Protein AF-A0A6G0U1B1-F1 (afdb_monomer_lite)

Organism: Aphis glycines (NCBI:txid307491)

pLDDT: mean 88.32, std 12.14, range [36.03, 98.62]

Radius of gyration: 31.0 Å; chains: 1; bounding box: 70×47×90 Å

Sequence (321 aa):
MIMILLHRCCIKVYEKGLKTLFDKEKKRNLIEKFTEYLIKQWLTNSIKDYKIRYVVQEAMERAFQMGHFELGGLHKPEYYVYWAEHTQARRLNILRLAIEHNKSNVDPWTIVLEHQITLNEPNYRFIKKIFEDGVQALKNDSLLLWDVMDSYLQNNNLKLLEEFYEAGANSPYENINIVYRVEYLQWYILYNDMASTRELFSYLTSIQPDCKKLYMIMIDYEKLETPVNVVIIKDLYNIVCSRFGQQENDISVFTDFIQFEFTYCNGLDAENVYNNVLQFVNPSLRRALKDVYNSIKQDYIIRCGLIWNNRGIQSFSEGEE

InterPro domains:
  IPR011990 Tetratricopeptide-like helical domain superfamily [G3DSA:1.25.40.10] (72-300)
  IPR011990 Tetratricopeptide-like helical domain superfamily [SSF48452] (50-280)
  IPR056907 U3 small nucleolar RNA-associated protein 6 homolog, C-terminal [PF24892] (8-264)

Structure (mmCIF, N/CA/C/O backbone):
data_AF-A0A6G0U1B1-F1
#
_entry.id   AF-A0A6G0U1B1-F1
#
loop_
_atom_site.group_PDB
_atom_site.id
_atom_site.type_symbol
_atom_site.label_atom_id
_atom_site.label_alt_id
_atom_site.label_comp_id
_atom_site.label_asym_id
_atom_site.label_entity_id
_atom_site.label_seq_id
_atom_site.pdbx_PDB_ins_code
_atom_site.Cartn_x
_atom_site.Cartn_y
_atom_site.Cartn_z
_atom_site.occupancy
_atom_site.B_iso_or_equiv
_atom_site.auth_seq_id
_atom_site.auth_comp_id
_atom_site.auth_asym_id
_atom_site.auth_atom_id
_atom_site.pdbx_PDB_model_num
ATOM 1 N N . MET A 1 1 ? 27.174 -22.634 -36.844 1.00 59.94 1 MET A N 1
ATOM 2 C CA . MET A 1 1 ? 27.462 -21.752 -38.005 1.00 59.94 1 MET A CA 1
ATOM 3 C C . MET A 1 1 ? 26.190 -21.266 -38.707 1.00 59.94 1 MET A C 1
ATOM 5 O O . MET A 1 1 ? 26.026 -20.062 -38.831 1.00 59.94 1 MET A O 1
ATOM 9 N N . ILE A 1 2 ? 25.265 -22.157 -39.092 1.00 67.25 2 ILE A N 1
ATOM 10 C CA . ILE A 1 2 ? 23.998 -21.803 -39.777 1.00 67.25 2 ILE A CA 1
ATOM 11 C C . ILE A 1 2 ? 23.120 -20.843 -38.949 1.00 67.25 2 ILE A C 1
ATOM 13 O O . ILE A 1 2 ? 22.636 -19.844 -39.469 1.00 67.25 2 ILE A O 1
ATOM 17 N N . MET A 1 3 ? 22.988 -21.082 -37.642 1.00 68.38 3 MET A N 1
ATOM 18 C CA . MET A 1 3 ? 22.161 -20.257 -36.746 1.00 68.38 3 MET A CA 1
ATOM 19 C C . MET A 1 3 ? 22.666 -18.805 -36.614 1.00 68.38 3 MET A C 1
ATOM 21 O O . MET A 1 3 ? 21.885 -17.863 -36.687 1.00 68.38 3 MET A O 1
ATOM 25 N N . ILE A 1 4 ? 23.989 -18.604 -36.525 1.00 72.06 4 ILE A N 1
ATOM 26 C CA . ILE A 1 4 ? 24.613 -17.265 -36.508 1.00 72.06 4 ILE A CA 1
ATOM 27 C C . ILE A 1 4 ? 24.328 -16.512 -37.816 1.00 72.06 4 ILE A C 1
ATOM 29 O O . ILE A 1 4 ? 24.042 -15.314 -37.796 1.00 72.06 4 ILE A O 1
ATOM 33 N N . LEU A 1 5 ? 24.408 -17.205 -38.956 1.00 73.62 5 LEU A N 1
ATOM 34 C CA . LEU A 1 5 ? 24.116 -16.615 -40.264 1.00 73.62 5 LEU A CA 1
ATOM 35 C C . LEU A 1 5 ? 22.644 -16.209 -40.373 1.00 73.62 5 LEU A C 1
ATOM 37 O O . LEU A 1 5 ? 22.364 -15.112 -40.849 1.00 73.62 5 LEU A O 1
ATOM 41 N N . LEU A 1 6 ? 21.726 -17.034 -39.860 1.00 76.88 6 LEU A N 1
ATOM 42 C CA . LEU A 1 6 ? 20.298 -16.723 -39.826 1.00 76.88 6 LEU A CA 1
ATOM 43 C C . LEU A 1 6 ? 20.020 -15.438 -39.027 1.00 76.88 6 LEU A C 1
ATOM 45 O O . LEU A 1 6 ? 19.376 -14.531 -39.550 1.00 76.88 6 LEU A O 1
ATOM 49 N N . HIS A 1 7 ? 20.579 -15.300 -37.817 1.00 79.44 7 HIS A N 1
ATOM 50 C CA . HIS A 1 7 ? 20.423 -14.080 -37.011 1.00 79.44 7 HIS A CA 1
ATOM 51 C C . HIS A 1 7 ? 20.987 -12.842 -37.706 1.00 79.44 7 HIS A C 1
ATOM 53 O O . HIS A 1 7 ? 20.326 -11.805 -37.756 1.00 79.44 7 HIS A O 1
ATOM 59 N N . ARG A 1 8 ? 22.183 -12.950 -38.296 1.00 82.12 8 ARG A N 1
ATOM 60 C CA . ARG A 1 8 ? 22.793 -11.846 -39.051 1.00 82.12 8 ARG A CA 1
ATOM 61 C C . ARG A 1 8 ? 21.943 -11.430 -40.250 1.00 82.12 8 ARG A C 1
ATOM 63 O O . ARG A 1 8 ? 21.840 -10.238 -40.523 1.00 82.12 8 ARG A O 1
ATOM 70 N N . CYS A 1 9 ? 21.338 -12.381 -40.958 1.00 85.19 9 CYS A N 1
ATOM 71 C CA . CYS A 1 9 ? 20.432 -12.086 -42.065 1.00 85.19 9 CYS A CA 1
ATOM 72 C C . CYS A 1 9 ? 19.164 -11.375 -41.578 1.00 85.19 9 CYS A C 1
ATOM 74 O O . CYS A 1 9 ? 18.824 -10.329 -42.125 1.00 85.19 9 CYS A O 1
ATOM 76 N N . CYS A 1 10 ? 18.510 -11.879 -40.526 1.00 85.69 10 CYS A N 1
ATOM 77 C CA . CYS A 1 10 ? 17.319 -11.245 -39.953 1.00 85.69 10 CYS A CA 1
ATOM 78 C C . CYS A 1 10 ? 17.603 -9.806 -39.496 1.00 85.69 10 CYS A C 1
ATOM 80 O O . CYS A 1 10 ? 16.892 -8.890 -39.902 1.00 85.69 10 CYS A O 1
ATOM 82 N N . ILE A 1 11 ? 18.679 -9.588 -38.731 1.00 88.88 11 ILE A N 1
ATOM 83 C CA . ILE A 1 11 ? 19.097 -8.255 -38.263 1.00 88.88 11 ILE A CA 1
ATOM 84 C C . ILE A 1 11 ? 19.308 -7.303 -39.446 1.00 88.88 11 ILE A C 1
ATOM 86 O O . ILE A 1 11 ? 18.764 -6.202 -39.452 1.00 88.88 11 ILE A O 1
ATOM 90 N N . LYS A 1 12 ? 20.015 -7.743 -40.495 1.00 90.50 12 LYS A N 1
ATOM 91 C CA . LYS A 1 12 ? 20.245 -6.924 -41.696 1.00 90.50 12 LYS A CA 1
ATOM 92 C C . LYS A 1 12 ? 18.954 -6.533 -42.415 1.00 90.50 12 LYS A C 1
ATOM 94 O O . LYS A 1 12 ? 18.894 -5.441 -42.977 1.00 90.50 12 LYS A O 1
ATOM 99 N N . VAL A 1 13 ? 17.938 -7.399 -42.430 1.00 91.62 13 VAL A N 1
ATOM 100 C CA . VAL A 1 13 ? 16.636 -7.087 -43.044 1.00 91.62 13 VAL A CA 1
ATOM 101 C C . VAL A 1 13 ? 15.936 -5.968 -42.273 1.00 91.62 13 VAL A C 1
ATOM 103 O O . VAL A 1 13 ? 15.500 -4.998 -42.895 1.00 91.62 13 VAL A O 1
ATOM 106 N N . TYR A 1 14 ? 15.897 -6.052 -40.940 1.00 91.56 14 TYR A N 1
ATOM 107 C CA . TYR A 1 14 ? 15.346 -4.987 -40.095 1.00 91.56 14 TYR A CA 1
ATOM 108 C C . TYR A 1 14 ? 16.121 -3.674 -40.257 1.00 91.56 14 TYR A C 1
ATOM 110 O O . TYR A 1 14 ? 15.517 -2.638 -40.527 1.00 91.56 14 TYR A O 1
ATOM 118 N N . GLU A 1 15 ? 17.455 -3.713 -40.187 1.00 89.50 15 GLU A N 1
ATOM 119 C CA . GLU A 1 15 ? 18.305 -2.526 -40.351 1.00 89.50 15 GLU A CA 1
ATOM 120 C C . GLU A 1 15 ? 18.140 -1.875 -41.730 1.00 89.50 15 GLU A C 1
ATOM 122 O O . GLU A 1 15 ? 18.118 -0.648 -41.840 1.00 89.50 15 GLU A O 1
ATOM 127 N N . LYS A 1 16 ? 17.999 -2.676 -42.794 1.00 92.00 16 LYS A N 1
ATOM 128 C CA . LYS A 1 16 ? 17.718 -2.156 -44.136 1.00 92.00 16 LYS A CA 1
ATOM 129 C C . LYS A 1 16 ? 16.352 -1.475 -44.177 1.00 92.00 16 LYS A C 1
ATOM 131 O O . LYS A 1 16 ? 16.271 -0.353 -44.668 1.00 92.00 16 LYS A O 1
ATOM 136 N N . GLY A 1 17 ? 15.316 -2.110 -43.627 1.00 89.94 17 GLY A N 1
ATOM 137 C CA . GLY A 1 17 ? 13.977 -1.526 -43.538 1.00 89.94 17 GLY A CA 1
ATOM 138 C C . GLY A 1 17 ? 13.980 -0.179 -42.811 1.00 89.94 17 GLY A C 1
ATOM 139 O O . GLY A 1 17 ? 13.477 0.807 -43.347 1.00 89.94 17 GLY A O 1
ATOM 140 N N . LEU A 1 18 ? 14.641 -0.108 -41.652 1.00 89.88 18 LEU A N 1
ATOM 141 C CA . LEU A 1 18 ? 14.758 1.103 -40.830 1.00 89.88 18 LEU A CA 1
ATOM 142 C C . LEU A 1 18 ? 15.484 2.257 -41.536 1.00 89.88 18 LEU A C 1
ATOM 144 O O . LEU A 1 18 ? 15.169 3.416 -41.276 1.00 89.88 18 LEU A O 1
ATOM 148 N N . LYS A 1 19 ? 16.430 1.956 -42.436 1.00 88.94 19 LYS A N 1
ATOM 149 C CA . LYS A 1 19 ? 17.121 2.961 -43.263 1.00 88.94 19 LYS A CA 1
ATOM 150 C C . LYS A 1 19 ? 16.278 3.455 -44.436 1.00 88.94 19 LYS A C 1
ATOM 152 O O . LYS A 1 19 ? 16.441 4.592 -44.858 1.00 88.94 19 LYS A O 1
ATOM 157 N N . THR A 1 20 ? 15.421 2.599 -44.989 1.00 90.38 20 THR A N 1
ATOM 158 C CA . THR A 1 20 ? 14.613 2.923 -46.178 1.00 90.38 20 THR A CA 1
ATOM 159 C C . THR A 1 20 ? 13.270 3.574 -45.858 1.00 90.38 20 THR A C 1
ATOM 161 O O . THR A 1 20 ? 12.679 4.209 -46.728 1.00 90.38 20 THR A O 1
ATOM 164 N N . LEU A 1 21 ? 12.758 3.402 -44.637 1.00 88.88 21 LEU A N 1
ATOM 165 C CA . LEU A 1 21 ? 11.484 3.979 -44.217 1.00 88.88 21 LEU A CA 1
ATOM 166 C C . LEU A 1 21 ? 11.666 5.433 -43.769 1.00 88.88 21 LEU A C 1
ATOM 168 O O . LEU A 1 21 ? 12.311 5.705 -42.758 1.00 88.88 21 LEU A O 1
ATOM 172 N N . PHE A 1 22 ? 11.044 6.353 -44.507 1.00 82.75 22 PHE A N 1
ATOM 173 C CA . PHE A 1 22 ? 10.990 7.780 -44.161 1.00 82.75 22 PHE A CA 1
ATOM 174 C C . PHE A 1 22 ? 9.809 8.130 -43.249 1.00 82.75 22 PHE A C 1
ATOM 176 O O . PHE A 1 22 ? 9.868 9.099 -42.499 1.00 82.75 22 PHE A O 1
ATOM 183 N N . ASP A 1 23 ? 8.742 7.333 -43.303 1.00 92.25 23 ASP A N 1
ATOM 184 C CA . ASP A 1 23 ? 7.559 7.529 -42.475 1.00 92.25 23 ASP A CA 1
ATOM 185 C C . ASP A 1 23 ? 7.838 7.146 -41.014 1.00 92.25 23 ASP A C 1
ATOM 187 O O . ASP A 1 23 ? 8.237 6.014 -40.719 1.00 92.25 23 ASP A O 1
ATOM 191 N N . LYS A 1 24 ? 7.638 8.101 -40.100 1.00 88.56 24 LYS A N 1
ATOM 192 C CA . LYS A 1 24 ? 8.014 7.960 -38.686 1.00 88.56 24 LYS A CA 1
ATOM 193 C C . LYS A 1 24 ? 7.201 6.879 -37.973 1.00 88.56 24 LYS A C 1
ATOM 195 O O . LYS A 1 24 ? 7.757 6.156 -37.149 1.00 88.56 24 LYS A O 1
ATOM 200 N N . GLU A 1 25 ? 5.922 6.739 -38.309 1.00 89.88 25 GLU A N 1
ATOM 201 C CA . GLU A 1 25 ? 5.029 5.747 -37.705 1.00 89.88 25 GLU A CA 1
ATOM 202 C C . GLU A 1 25 ? 5.392 4.326 -38.151 1.00 89.88 25 GLU A C 1
ATOM 204 O O . GLU A 1 25 ? 5.581 3.434 -37.326 1.00 89.88 25 GLU A O 1
ATOM 209 N N . LYS A 1 26 ? 5.629 4.111 -39.448 1.00 91.81 26 LYS A N 1
ATOM 210 C CA . LYS A 1 26 ? 6.129 2.828 -39.966 1.00 91.81 26 LYS A CA 1
ATOM 211 C C . LYS A 1 26 ? 7.509 2.484 -39.414 1.00 91.81 26 LYS A C 1
ATOM 213 O O . LYS A 1 26 ? 7.767 1.315 -39.128 1.00 91.81 26 LYS A O 1
ATOM 218 N N . LYS A 1 27 ? 8.393 3.477 -39.249 1.00 91.62 27 LYS A N 1
ATOM 219 C CA . LYS A 1 27 ? 9.714 3.294 -38.624 1.00 91.62 27 LYS A CA 1
ATOM 220 C C . LYS A 1 27 ? 9.568 2.859 -37.163 1.00 91.62 27 LYS A C 1
ATOM 222 O O . LYS A 1 27 ? 10.285 1.956 -36.740 1.00 91.62 27 LYS A O 1
ATOM 227 N N . ARG A 1 28 ? 8.600 3.430 -36.433 1.00 90.81 28 ARG A N 1
ATOM 228 C CA . ARG A 1 28 ? 8.237 3.011 -35.073 1.00 90.81 28 ARG A CA 1
ATOM 229 C C . ARG A 1 28 ? 7.717 1.572 -35.049 1.00 90.81 28 ARG A C 1
ATOM 231 O O . ARG A 1 28 ? 8.339 0.721 -34.433 1.00 90.81 28 ARG A O 1
ATOM 238 N N . ASN A 1 29 ? 6.701 1.238 -35.833 1.00 91.69 29 ASN A N 1
ATOM 239 C CA . ASN A 1 29 ? 6.174 -0.133 -35.880 1.00 91.69 29 ASN A CA 1
ATOM 240 C C . ASN A 1 29 ? 7.254 -1.174 -36.245 1.00 91.69 29 ASN A C 1
ATOM 242 O O . ASN A 1 29 ? 7.230 -2.312 -35.771 1.00 91.69 29 ASN A O 1
ATOM 246 N N . LEU A 1 30 ? 8.220 -0.802 -37.095 1.00 93.44 30 LEU A N 1
ATOM 247 C CA . LEU A 1 30 ? 9.347 -1.670 -37.424 1.00 93.44 30 LEU A CA 1
ATOM 248 C C . LEU A 1 30 ? 10.348 -1.801 -36.268 1.00 93.44 30 LEU A C 1
ATOM 250 O O . LEU A 1 30 ? 10.822 -2.915 -36.037 1.00 93.44 30 LEU A O 1
ATOM 254 N N . ILE A 1 31 ? 10.672 -0.712 -35.553 1.00 93.56 31 ILE A N 1
ATOM 255 C CA . ILE A 1 31 ? 11.584 -0.777 -34.401 1.00 93.56 31 ILE A CA 1
ATOM 256 C C . ILE A 1 31 ? 10.992 -1.634 -33.288 1.00 93.56 31 ILE A C 1
ATOM 258 O O . ILE A 1 31 ? 11.718 -2.428 -32.704 1.00 93.56 31 ILE A O 1
ATOM 262 N N . GLU A 1 32 ? 9.683 -1.538 -33.056 1.00 92.00 32 GLU A N 1
ATOM 263 C CA . GLU A 1 32 ? 8.977 -2.303 -32.025 1.00 92.00 32 GLU A CA 1
ATOM 264 C C . GLU A 1 32 ? 9.067 -3.807 -32.289 1.00 92.00 32 GLU A C 1
ATOM 266 O O . GLU A 1 32 ? 9.517 -4.579 -31.443 1.00 92.00 32 GLU A O 1
ATOM 271 N N . LYS A 1 33 ? 8.749 -4.228 -33.519 1.00 93.00 33 LYS A N 1
ATOM 272 C CA . LYS A 1 33 ? 8.899 -5.631 -33.935 1.00 93.00 33 LYS A CA 1
ATOM 273 C C . LYS A 1 33 ? 10.351 -6.096 -33.882 1.00 93.00 33 LYS A C 1
ATOM 275 O O . LYS A 1 33 ? 10.615 -7.277 -33.651 1.00 93.00 33 LYS A O 1
ATOM 280 N N . PHE A 1 34 ? 11.296 -5.196 -34.155 1.00 93.88 34 PHE A N 1
ATOM 281 C CA . PHE A 1 34 ? 12.712 -5.533 -34.135 1.00 93.88 34 PHE A CA 1
ATOM 282 C C . PHE A 1 34 ? 13.224 -5.740 -32.708 1.00 93.88 34 PHE A C 1
ATOM 284 O O . PHE A 1 34 ? 13.886 -6.742 -32.444 1.00 93.88 34 PHE A O 1
ATOM 291 N N . THR A 1 35 ? 12.894 -4.845 -31.777 1.00 92.38 35 THR A N 1
ATOM 292 C CA . THR A 1 35 ? 13.282 -4.969 -30.366 1.00 92.38 35 THR A CA 1
ATOM 293 C C . THR A 1 35 ? 12.628 -6.186 -29.717 1.00 92.38 35 THR A C 1
ATOM 295 O O . THR A 1 35 ? 13.321 -6.938 -29.035 1.00 92.38 35 THR A O 1
ATOM 298 N N . GLU A 1 36 ? 11.360 -6.477 -30.022 1.00 91.94 36 GLU A N 1
ATOM 299 C CA . GLU A 1 36 ? 10.686 -7.717 -29.607 1.00 91.94 36 GLU A CA 1
ATOM 300 C C . GLU A 1 36 ? 11.415 -8.972 -30.097 1.00 91.94 36 GLU A C 1
ATOM 302 O O . GLU A 1 36 ? 11.666 -9.904 -29.327 1.00 91.94 36 GLU A O 1
ATOM 307 N N . TYR A 1 37 ? 11.802 -8.995 -31.377 1.00 91.38 37 TYR A N 1
ATOM 308 C CA . TYR A 1 37 ? 12.594 -10.088 -31.932 1.00 91.38 37 TYR A CA 1
ATOM 309 C C . TYR A 1 37 ? 13.921 -10.249 -31.184 1.00 91.38 37 TYR A C 1
ATOM 311 O O . TYR A 1 37 ? 14.271 -11.367 -30.803 1.00 91.38 37 TYR A O 1
ATOM 319 N N . LEU A 1 38 ? 14.653 -9.154 -30.965 1.00 90.19 38 LEU A N 1
ATOM 320 C CA . LEU A 1 38 ? 15.963 -9.179 -30.320 1.00 90.19 38 LEU A CA 1
ATOM 321 C C . LEU A 1 38 ? 15.884 -9.655 -28.864 1.00 90.19 38 LEU A C 1
ATOM 323 O O . LEU A 1 38 ? 16.661 -10.528 -28.479 1.00 90.19 38 LEU A O 1
ATOM 327 N N . ILE A 1 39 ? 14.912 -9.162 -28.091 1.00 88.75 39 ILE A N 1
ATOM 328 C CA . ILE A 1 39 ? 14.662 -9.607 -26.712 1.00 88.75 39 ILE A CA 1
ATOM 329 C C . ILE A 1 39 ? 14.299 -11.092 -26.694 1.00 88.75 39 ILE A C 1
ATOM 331 O O . ILE A 1 39 ? 14.854 -11.853 -25.903 1.00 88.75 39 ILE A O 1
ATOM 335 N N . LYS A 1 40 ? 13.438 -11.550 -27.611 1.00 89.00 40 LYS A N 1
ATOM 336 C CA . LYS A 1 40 ? 13.116 -12.977 -27.722 1.00 89.00 40 LYS A CA 1
ATOM 337 C C . LYS A 1 40 ? 14.370 -13.811 -27.980 1.00 89.00 40 LYS A C 1
ATOM 339 O O . LYS A 1 40 ? 14.578 -14.800 -27.288 1.00 89.00 40 LYS A O 1
ATOM 344 N N . GLN A 1 41 ? 15.222 -13.410 -28.931 1.00 84.44 41 GLN A N 1
ATOM 345 C CA . GLN A 1 41 ? 16.474 -14.128 -29.204 1.00 84.44 41 GLN A CA 1
ATOM 346 C C . GLN A 1 41 ? 17.424 -14.128 -28.012 1.00 84.44 41 GLN A C 1
ATOM 348 O O . GLN A 1 41 ? 18.114 -15.122 -27.778 1.00 84.44 41 GLN A O 1
ATOM 353 N N . TRP A 1 42 ? 17.460 -13.029 -27.263 1.00 80.88 42 TRP A N 1
ATOM 354 C CA . TRP A 1 42 ? 18.223 -12.946 -26.032 1.00 80.88 42 TRP A CA 1
ATOM 355 C C . TRP A 1 42 ? 17.747 -13.997 -25.024 1.00 80.88 42 TRP A C 1
ATOM 357 O O . TRP A 1 42 ? 18.517 -14.870 -24.631 1.00 80.88 42 TRP A O 1
ATOM 367 N N . LEU A 1 43 ? 16.459 -13.988 -24.691 1.00 82.81 43 LEU A N 1
ATOM 368 C CA . LEU A 1 43 ? 15.889 -14.900 -23.701 1.00 82.81 43 LEU A CA 1
ATOM 369 C C . LEU A 1 43 ? 16.002 -16.378 -24.116 1.00 82.81 43 LEU A C 1
ATOM 371 O O . LEU A 1 43 ? 16.252 -17.232 -23.270 1.00 82.81 43 LEU A O 1
ATOM 375 N N . THR A 1 44 ? 15.849 -16.700 -25.407 1.00 79.38 44 THR A N 1
ATOM 376 C CA . THR A 1 44 ? 15.811 -18.100 -25.866 1.00 79.38 44 THR A CA 1
ATOM 377 C C . THR A 1 44 ? 17.173 -18.681 -26.242 1.00 79.38 44 THR A C 1
ATOM 379 O O . THR A 1 44 ? 17.395 -19.874 -26.049 1.00 79.38 44 THR A O 1
ATOM 382 N N . ASN A 1 45 ? 18.078 -17.881 -26.817 1.00 64.50 45 ASN A N 1
ATOM 383 C CA . ASN A 1 45 ? 19.244 -18.404 -27.544 1.00 64.50 45 ASN A CA 1
ATOM 384 C C . ASN A 1 45 ? 20.595 -17.863 -27.053 1.00 64.50 45 ASN A C 1
ATOM 386 O O . ASN A 1 45 ? 21.614 -18.541 -27.210 1.00 64.50 45 ASN A O 1
ATOM 390 N N . SER A 1 46 ? 20.650 -16.672 -26.447 1.00 55.19 46 SER A N 1
ATOM 391 C CA . SER A 1 46 ? 21.932 -16.008 -26.153 1.00 55.19 46 SER A CA 1
ATOM 392 C C . SER A 1 46 ? 22.671 -16.582 -24.938 1.00 55.19 46 SER A C 1
ATOM 394 O O . SER A 1 46 ? 23.869 -16.332 -24.767 1.00 55.19 46 SER A O 1
ATOM 396 N N . ILE A 1 47 ? 22.010 -17.409 -24.123 1.00 57.44 47 ILE A N 1
ATOM 397 C CA . ILE A 1 47 ? 22.627 -18.015 -22.937 1.00 57.44 47 ILE A CA 1
ATOM 398 C C . ILE A 1 47 ? 23.721 -19.031 -23.328 1.00 57.44 47 ILE A C 1
ATOM 400 O O . ILE A 1 47 ? 24.690 -19.169 -22.588 1.00 57.44 47 ILE A O 1
ATOM 404 N N . LYS A 1 48 ? 23.655 -19.664 -24.513 1.00 65.44 48 LYS A N 1
ATOM 405 C CA . LYS A 1 48 ? 24.530 -20.806 -24.863 1.00 65.44 48 LYS A CA 1
ATOM 406 C C . LYS A 1 48 ? 25.656 -20.521 -25.876 1.00 65.44 48 LYS A C 1
ATOM 408 O O . LYS A 1 48 ? 26.648 -21.241 -25.856 1.00 65.44 48 LYS A O 1
ATOM 413 N N . ASP A 1 49 ? 25.552 -19.495 -26.732 1.00 78.62 49 ASP A N 1
ATOM 414 C CA . ASP A 1 49 ? 26.574 -19.171 -27.756 1.00 78.62 49 ASP A CA 1
ATOM 415 C C . ASP A 1 49 ? 27.021 -17.698 -27.677 1.00 78.62 49 ASP A C 1
ATOM 417 O O . ASP A 1 49 ? 26.258 -16.772 -27.967 1.00 78.62 49 ASP A O 1
ATOM 421 N N . TYR A 1 50 ? 28.295 -17.484 -27.327 1.00 80.44 50 TYR A N 1
ATOM 422 C CA . TYR A 1 50 ? 28.917 -16.160 -27.198 1.00 80.44 50 TYR A CA 1
ATOM 423 C C . TYR A 1 50 ? 28.868 -15.325 -28.491 1.00 80.44 50 TYR A C 1
ATOM 425 O O . TYR A 1 50 ? 28.675 -14.111 -28.438 1.00 80.44 50 TYR A O 1
ATOM 433 N N . LYS A 1 51 ? 29.005 -15.946 -29.670 1.00 81.44 51 LYS A N 1
ATOM 434 C CA . LYS A 1 51 ? 29.008 -15.221 -30.952 1.00 81.44 51 LYS A CA 1
ATOM 435 C C . LYS A 1 51 ? 27.611 -14.735 -31.320 1.00 81.44 51 LYS A C 1
ATOM 437 O O . LYS A 1 51 ? 27.475 -13.638 -31.858 1.00 81.44 51 LYS A O 1
ATOM 442 N N . ILE A 1 52 ? 26.580 -15.535 -31.034 1.00 77.00 52 ILE A N 1
ATOM 443 C CA . ILE A 1 52 ? 25.180 -15.109 -31.193 1.00 77.00 52 ILE A CA 1
ATOM 444 C C . ILE A 1 52 ? 24.880 -13.981 -30.208 1.00 77.00 52 ILE A C 1
ATOM 446 O O . ILE A 1 52 ? 24.331 -12.957 -30.609 1.00 77.00 52 ILE A O 1
ATOM 450 N N . ARG A 1 53 ? 25.315 -14.134 -28.951 1.00 79.69 53 ARG A N 1
ATOM 451 C CA . ARG A 1 53 ? 25.147 -13.126 -27.900 1.00 79.69 53 ARG A CA 1
ATOM 452 C C . ARG A 1 53 ? 25.701 -11.765 -28.311 1.00 79.69 53 ARG A C 1
ATOM 454 O O . ARG A 1 53 ? 24.968 -10.787 -28.251 1.00 79.69 53 ARG A O 1
ATOM 461 N N . TYR A 1 54 ? 26.947 -11.718 -28.779 1.00 84.00 54 TYR A N 1
ATOM 462 C CA . TYR A 1 54 ? 27.594 -10.473 -29.197 1.00 84.00 54 TYR A CA 1
ATOM 463 C C . TYR A 1 54 ? 26.831 -9.772 -30.332 1.00 84.00 54 TYR A C 1
ATOM 465 O O . TYR A 1 54 ? 26.541 -8.582 -30.252 1.00 84.00 54 TYR A O 1
ATOM 473 N N . VAL A 1 55 ? 26.431 -10.523 -31.365 1.00 84.56 55 VAL A N 1
ATOM 474 C CA . VAL A 1 55 ? 25.700 -9.968 -32.518 1.00 84.56 55 VAL A CA 1
ATOM 475 C C . VAL A 1 55 ? 24.324 -9.427 -32.115 1.00 84.56 55 VAL A C 1
ATOM 477 O O . VAL A 1 55 ? 23.919 -8.369 -32.595 1.00 84.56 55 VAL A O 1
ATOM 480 N N . VAL A 1 56 ? 23.600 -10.144 -31.251 1.00 85.25 56 VAL A N 1
ATOM 481 C CA . VAL A 1 56 ? 22.295 -9.698 -30.740 1.00 85.25 56 VAL A CA 1
ATOM 482 C C . VAL A 1 56 ? 22.465 -8.460 -29.859 1.00 85.25 56 VAL A C 1
ATOM 484 O O . VAL A 1 56 ? 21.726 -7.500 -30.039 1.00 85.25 56 VAL A O 1
ATOM 487 N N . GLN A 1 57 ? 23.471 -8.438 -28.982 1.00 84.75 57 GLN A N 1
ATOM 488 C CA . GLN A 1 57 ? 23.757 -7.313 -28.089 1.00 84.75 57 GLN A CA 1
ATOM 489 C C . GLN A 1 57 ? 24.061 -6.021 -28.856 1.00 84.75 57 GLN A C 1
ATOM 491 O O . GLN A 1 57 ? 23.480 -4.979 -28.562 1.00 84.75 57 GLN A O 1
ATOM 496 N N . GLU A 1 58 ? 24.916 -6.079 -29.879 1.00 87.31 58 GLU A N 1
ATOM 497 C CA . GLU A 1 58 ? 25.200 -4.909 -30.716 1.00 87.31 58 GLU A CA 1
ATOM 498 C C . GLU A 1 58 ? 23.948 -4.389 -31.441 1.00 87.31 58 GLU A C 1
ATOM 500 O O . GLU A 1 58 ? 23.759 -3.179 -31.578 1.00 87.31 58 GLU A O 1
ATOM 505 N N . ALA A 1 59 ? 23.091 -5.295 -31.921 1.00 89.69 59 ALA A N 1
ATOM 506 C CA . ALA A 1 59 ? 21.839 -4.925 -32.571 1.00 89.69 59 ALA A CA 1
ATOM 507 C C . ALA A 1 59 ? 20.828 -4.323 -31.581 1.00 89.69 59 ALA A C 1
ATOM 509 O O . ALA A 1 59 ? 20.149 -3.359 -31.932 1.00 89.69 59 ALA A O 1
ATOM 510 N N . MET A 1 60 ? 20.761 -4.845 -30.351 1.00 89.88 60 MET A N 1
ATOM 511 C CA . MET A 1 60 ? 19.922 -4.313 -29.271 1.00 89.88 60 MET A CA 1
ATOM 512 C C . MET A 1 60 ? 20.325 -2.893 -28.900 1.00 89.88 60 MET A C 1
ATOM 514 O O . MET A 1 60 ? 19.463 -2.022 -28.885 1.00 89.88 60 MET A O 1
ATOM 518 N N . GLU A 1 61 ? 21.619 -2.628 -28.695 1.00 89.88 61 GLU A N 1
ATOM 519 C CA . GLU A 1 61 ? 22.105 -1.280 -28.371 1.00 89.88 61 GLU A CA 1
ATOM 520 C C . GLU A 1 61 ? 21.680 -0.266 -29.444 1.00 89.88 61 GLU A C 1
ATOM 522 O O . GLU A 1 61 ? 21.123 0.781 -29.122 1.00 89.88 61 GLU A O 1
ATOM 527 N N . ARG A 1 62 ? 21.868 -0.593 -30.732 1.00 91.06 62 ARG A N 1
ATOM 528 C CA . ARG A 1 62 ? 21.441 0.285 -31.834 1.00 91.06 62 ARG A CA 1
ATOM 529 C C . ARG A 1 62 ? 19.930 0.483 -31.858 1.00 91.06 62 ARG A C 1
ATOM 531 O O . ARG A 1 62 ? 19.467 1.610 -32.020 1.00 91.06 62 ARG A O 1
ATOM 538 N N . ALA A 1 63 ? 19.166 -0.598 -31.714 1.00 92.50 63 ALA A N 1
ATOM 539 C CA . ALA A 1 63 ? 17.712 -0.542 -31.771 1.00 92.50 63 ALA A CA 1
ATOM 540 C C . ALA A 1 63 ? 17.128 0.278 -30.610 1.00 92.50 63 ALA A C 1
ATOM 542 O O . ALA A 1 63 ? 16.225 1.086 -30.825 1.00 92.50 63 ALA A O 1
ATOM 543 N N . PHE A 1 64 ? 17.675 0.128 -29.402 1.00 93.56 64 PHE A N 1
ATOM 544 C CA . PHE A 1 64 ? 17.224 0.871 -28.232 1.00 93.56 64 PHE A CA 1
ATOM 545 C C . PHE A 1 64 ? 17.634 2.345 -28.269 1.00 93.56 64 PHE A C 1
ATOM 547 O O . PHE A 1 64 ? 16.797 3.208 -28.003 1.00 93.56 64 PHE A O 1
ATOM 554 N N . GLN A 1 65 ? 18.868 2.658 -28.684 1.00 92.31 65 GLN A N 1
ATOM 555 C CA . GLN A 1 65 ? 19.287 4.046 -28.907 1.00 92.31 65 GLN A CA 1
ATOM 556 C C . GLN A 1 65 ? 18.388 4.740 -29.933 1.00 92.31 65 GLN A C 1
ATOM 558 O O . GLN A 1 65 ? 17.922 5.850 -29.694 1.00 92.31 65 GLN A O 1
ATOM 563 N N . MET A 1 66 ? 18.099 4.072 -31.049 1.00 91.50 66 MET A N 1
ATOM 564 C CA . MET A 1 66 ? 17.213 4.594 -32.084 1.00 91.50 66 MET A CA 1
ATOM 565 C C . MET A 1 66 ? 15.784 4.799 -31.567 1.00 91.50 66 MET A C 1
ATOM 567 O O . MET A 1 66 ? 15.195 5.857 -31.786 1.00 91.50 66 MET A O 1
ATOM 571 N N . GLY A 1 67 ? 15.232 3.812 -30.854 1.00 91.69 67 GLY A N 1
ATOM 572 C CA . GLY A 1 67 ? 13.913 3.921 -30.233 1.00 91.69 67 GLY A CA 1
ATOM 573 C C . GLY A 1 67 ? 13.829 5.137 -29.309 1.00 91.69 67 GLY A C 1
ATOM 574 O O . GLY A 1 67 ? 12.984 6.011 -29.491 1.00 91.69 67 GLY A O 1
ATOM 575 N N . HIS A 1 68 ? 14.769 5.259 -28.373 1.00 92.12 68 HIS A N 1
ATOM 576 C CA . HIS A 1 68 ? 14.752 6.353 -27.412 1.00 92.12 68 HIS A CA 1
ATOM 577 C C . HIS A 1 68 ? 15.061 7.722 -28.043 1.00 92.12 68 HIS A C 1
ATOM 579 O O . HIS A 1 68 ? 14.238 8.631 -27.942 1.00 92.12 68 HIS A O 1
ATOM 585 N N . PHE A 1 69 ? 16.206 7.881 -28.715 1.00 91.81 69 PHE A N 1
ATOM 586 C CA . PHE A 1 69 ? 16.689 9.194 -29.159 1.00 91.81 69 PHE A CA 1
ATOM 587 C C . PHE A 1 69 ? 16.070 9.679 -30.478 1.00 91.81 69 PHE A C 1
ATOM 589 O O . PHE A 1 69 ? 15.899 10.883 -30.648 1.00 91.81 69 PHE A O 1
ATOM 596 N N . GLU A 1 70 ? 15.715 8.789 -31.413 1.00 89.75 70 GLU A N 1
ATOM 597 C CA . GLU A 1 70 ? 15.127 9.203 -32.702 1.00 89.75 70 GLU A CA 1
ATOM 598 C C . GLU A 1 70 ? 13.597 9.125 -32.711 1.00 89.75 70 GLU A C 1
ATOM 600 O O . GLU A 1 70 ? 12.920 9.941 -33.346 1.00 89.75 70 GLU A O 1
ATOM 605 N N . LEU A 1 71 ? 13.036 8.117 -32.041 1.00 88.69 71 LEU A N 1
ATOM 606 C CA . LEU A 1 71 ? 11.607 7.807 -32.113 1.00 88.69 71 LEU A CA 1
ATOM 607 C C . LEU A 1 71 ? 10.826 8.264 -30.882 1.00 88.69 71 LEU A C 1
ATOM 609 O O . LEU A 1 71 ? 9.594 8.184 -30.893 1.00 88.69 71 LEU A O 1
ATOM 613 N N . GLY A 1 72 ? 11.524 8.862 -29.914 1.00 85.75 72 GLY A N 1
ATOM 614 C CA . GLY A 1 72 ? 10.941 9.532 -28.763 1.00 85.75 72 GLY A CA 1
ATOM 615 C C . GLY A 1 72 ? 10.512 8.572 -27.666 1.00 85.75 72 GLY A C 1
ATOM 616 O O . GLY A 1 72 ? 9.470 8.822 -27.081 1.00 85.75 72 GLY A O 1
ATOM 617 N N . GLY A 1 73 ? 11.266 7.494 -27.435 1.00 88.38 73 GLY A N 1
ATOM 618 C CA . GLY A 1 73 ? 11.024 6.525 -26.362 1.00 88.38 73 GLY A CA 1
ATOM 619 C C . GLY A 1 73 ? 11.033 5.074 -26.839 1.00 88.38 73 GLY A C 1
ATOM 620 O O . GLY A 1 73 ? 10.735 4.783 -27.998 1.00 88.38 73 GLY A O 1
ATOM 621 N N . LEU A 1 74 ? 11.374 4.143 -25.943 1.00 89.56 74 LEU A N 1
ATOM 622 C CA . LEU A 1 74 ? 11.055 2.730 -26.167 1.00 89.56 74 LEU A CA 1
ATOM 623 C C . LEU A 1 74 ? 9.552 2.522 -25.980 1.00 89.56 74 LEU A C 1
ATOM 625 O O . LEU A 1 74 ? 8.940 3.164 -25.132 1.00 89.56 74 LEU A O 1
ATOM 629 N N . HIS A 1 75 ? 8.962 1.614 -26.755 1.00 87.19 75 HIS A N 1
ATOM 630 C CA . HIS A 1 75 ? 7.514 1.391 -26.727 1.00 87.19 75 HIS A CA 1
ATOM 631 C C . HIS A 1 75 ? 7.020 0.685 -25.465 1.00 87.19 75 HIS A C 1
ATOM 633 O O . HIS A 1 75 ? 5.837 0.763 -25.151 1.00 87.19 75 HIS A O 1
ATOM 639 N N . LYS A 1 76 ? 7.921 -0.003 -24.757 1.00 88.19 76 LYS A N 1
ATOM 640 C CA . LYS A 1 76 ? 7.653 -0.681 -23.491 1.00 88.19 76 LYS A CA 1
ATOM 641 C C . LYS A 1 76 ? 8.688 -0.274 -22.437 1.00 88.19 76 LYS A C 1
ATOM 643 O O . LYS A 1 76 ? 9.887 -0.384 -22.720 1.00 88.19 76 LYS A O 1
ATOM 648 N N . PRO A 1 77 ? 8.274 0.200 -21.248 1.00 84.69 77 PRO A N 1
ATOM 649 C CA . PRO A 1 77 ? 9.189 0.619 -20.186 1.00 84.69 77 PRO A CA 1
ATOM 650 C C . PRO A 1 77 ? 10.185 -0.463 -19.750 1.00 84.69 77 PRO A C 1
ATOM 652 O O . PRO A 1 77 ? 11.364 -0.171 -19.545 1.00 84.69 77 PRO A O 1
ATOM 655 N N . GLU A 1 78 ? 9.758 -1.725 -19.697 1.00 86.38 78 GLU A N 1
ATOM 656 C CA . GLU A 1 78 ? 10.605 -2.862 -19.329 1.00 86.38 78 GLU A CA 1
ATOM 657 C C . GLU A 1 78 ? 11.800 -3.056 -20.281 1.00 86.38 78 GLU A C 1
ATOM 659 O O . GLU A 1 78 ? 12.807 -3.669 -19.920 1.00 86.38 78 GLU A O 1
ATOM 664 N N . TYR A 1 79 ? 11.763 -2.472 -21.485 1.00 90.62 79 TYR A N 1
ATOM 665 C CA . TYR A 1 79 ? 12.861 -2.591 -22.449 1.00 90.62 79 TYR A CA 1
ATOM 666 C C . TYR A 1 79 ? 14.093 -1.793 -22.045 1.00 90.62 79 TYR A C 1
ATOM 668 O O . TYR A 1 79 ? 15.202 -2.141 -22.456 1.00 90.62 79 TYR A O 1
ATOM 676 N N . TYR A 1 80 ? 13.934 -0.794 -21.178 1.00 90.06 80 TYR A N 1
ATOM 677 C CA . TYR A 1 80 ? 15.072 -0.117 -20.575 1.00 90.06 80 TYR A CA 1
ATOM 678 C C . TYR A 1 80 ? 15.834 -1.011 -19.597 1.00 90.06 80 TYR A C 1
ATOM 680 O O . TYR A 1 80 ? 17.054 -0.888 -19.525 1.00 90.06 80 TYR A O 1
ATOM 688 N N . VAL A 1 81 ? 15.170 -1.931 -18.885 1.00 87.31 81 VAL A N 1
ATOM 689 C CA . VAL A 1 81 ? 15.872 -2.889 -18.014 1.00 87.31 81 VAL A CA 1
ATOM 690 C C . VAL A 1 81 ? 16.675 -3.868 -18.839 1.00 87.31 81 VAL A C 1
ATOM 692 O O . VAL A 1 81 ? 17.863 -4.027 -18.567 1.00 87.31 81 VAL A O 1
ATOM 695 N N . TYR A 1 82 ? 16.085 -4.422 -19.904 1.00 87.56 82 TYR A N 1
ATOM 696 C CA . TYR A 1 82 ? 16.843 -5.233 -20.853 1.00 87.56 82 TYR A CA 1
ATOM 697 C C . TYR A 1 82 ? 18.073 -4.456 -21.328 1.00 87.56 82 TYR A C 1
ATOM 699 O O . TYR A 1 82 ? 19.196 -4.888 -21.089 1.00 87.56 82 TYR A O 1
ATOM 707 N N . TRP A 1 83 ? 17.891 -3.248 -21.866 1.00 89.75 83 TRP A N 1
ATOM 708 C CA . TRP A 1 83 ? 19.005 -2.414 -22.313 1.00 89.75 83 TRP A CA 1
ATOM 709 C C . TRP A 1 83 ? 20.084 -2.195 -21.229 1.00 89.75 83 TRP A C 1
ATOM 711 O O . TRP A 1 83 ? 21.283 -2.326 -21.493 1.00 89.75 83 TRP A O 1
ATOM 721 N N . ALA A 1 84 ? 19.681 -1.912 -19.992 1.00 87.81 84 ALA A N 1
ATOM 722 C CA . ALA A 1 84 ? 20.587 -1.639 -18.882 1.00 87.81 84 ALA A CA 1
ATOM 723 C C . ALA A 1 84 ? 21.365 -2.885 -18.404 1.00 87.81 84 ALA A C 1
ATOM 725 O O . ALA A 1 84 ? 22.522 -2.773 -17.982 1.00 87.81 84 ALA A O 1
ATOM 726 N N . GLU A 1 85 ? 20.769 -4.076 -18.488 1.00 82.06 85 GLU A N 1
ATOM 727 C CA . GLU A 1 85 ? 21.443 -5.346 -18.203 1.00 82.06 85 GLU A CA 1
ATOM 728 C C . GLU A 1 85 ? 22.567 -5.630 -19.202 1.00 82.06 85 GLU A C 1
ATOM 730 O O . GLU A 1 85 ? 23.640 -6.103 -18.809 1.00 82.06 85 GLU A O 1
ATOM 735 N N . HIS A 1 86 ? 22.347 -5.300 -20.479 1.00 78.56 86 HIS A N 1
ATOM 736 C CA . HIS A 1 86 ? 23.313 -5.535 -21.558 1.00 78.56 86 HIS A CA 1
ATOM 737 C C . HIS A 1 86 ? 24.453 -4.524 -21.578 1.00 78.56 86 HIS A C 1
ATOM 739 O O . HIS A 1 86 ? 25.562 -4.860 -21.998 1.00 78.56 86 HIS A O 1
ATOM 745 N N . THR A 1 87 ? 24.213 -3.306 -21.101 1.00 79.25 87 THR A N 1
ATOM 746 C CA . THR A 1 87 ? 25.191 -2.216 -21.158 1.00 79.25 87 THR A CA 1
ATOM 747 C C . THR A 1 87 ? 25.599 -1.822 -19.741 1.00 79.25 87 THR A C 1
ATOM 749 O O . THR A 1 87 ? 25.365 -0.699 -19.304 1.00 79.25 87 THR A O 1
ATOM 752 N N . GLN A 1 88 ? 26.240 -2.754 -19.015 1.00 70.81 88 GLN A N 1
ATOM 753 C CA . GLN A 1 88 ? 26.602 -2.601 -17.592 1.00 70.81 88 GLN A CA 1
ATOM 754 C C . GLN A 1 88 ? 27.276 -1.256 -17.275 1.00 70.81 88 GLN A C 1
ATOM 756 O O . GLN A 1 88 ? 26.891 -0.585 -16.322 1.00 70.81 88 GLN A O 1
ATOM 761 N N . ALA A 1 89 ? 28.210 -0.809 -18.122 1.00 79.25 89 ALA A N 1
ATOM 762 C CA . ALA A 1 89 ? 28.913 0.466 -17.954 1.00 79.25 89 ALA A CA 1
ATOM 763 C C . ALA A 1 89 ? 27.993 1.706 -18.007 1.00 79.25 89 ALA A C 1
ATOM 765 O O . ALA A 1 89 ? 28.357 2.765 -17.506 1.00 79.25 89 ALA A O 1
ATOM 766 N N . ARG A 1 90 ? 26.809 1.594 -18.623 1.00 82.12 90 ARG A N 1
ATOM 767 C CA . ARG A 1 90 ? 25.802 2.663 -18.742 1.00 82.12 90 ARG A CA 1
ATOM 768 C C . ARG A 1 90 ? 24.481 2.314 -18.060 1.00 82.12 90 ARG A C 1
ATOM 770 O O . ARG A 1 90 ? 23.528 3.073 -18.217 1.00 82.12 90 ARG A O 1
ATOM 777 N N . ARG A 1 91 ? 24.417 1.218 -17.293 1.00 84.31 91 ARG A N 1
ATOM 778 C CA . ARG A 1 91 ? 23.189 0.700 -16.669 1.00 84.31 91 ARG A CA 1
ATOM 779 C C . ARG A 1 91 ? 22.407 1.803 -15.961 1.00 84.31 91 ARG A C 1
ATOM 781 O O . ARG A 1 91 ? 21.249 2.035 -16.279 1.00 84.31 91 ARG A O 1
ATOM 788 N N . LEU A 1 92 ? 23.069 2.537 -15.066 1.00 81.12 92 LEU A N 1
ATOM 789 C CA . LEU A 1 92 ? 22.441 3.617 -14.298 1.00 81.12 92 LEU A CA 1
ATOM 790 C C . LEU A 1 92 ? 21.895 4.735 -15.193 1.00 81.12 92 LEU A C 1
ATOM 792 O O . LEU A 1 92 ? 20.807 5.242 -14.943 1.00 81.12 92 LEU A O 1
ATOM 796 N N . ASN A 1 93 ? 22.620 5.099 -16.251 1.00 87.06 93 ASN A N 1
ATOM 797 C CA . ASN A 1 93 ? 22.165 6.126 -17.186 1.00 87.06 93 ASN A CA 1
ATOM 798 C C . ASN A 1 93 ? 20.929 5.650 -17.950 1.00 87.06 93 ASN A C 1
ATOM 800 O O . ASN A 1 93 ? 19.975 6.402 -18.072 1.00 87.06 93 ASN A O 1
ATOM 804 N N . ILE A 1 94 ? 20.911 4.397 -18.407 1.00 90.44 94 ILE A N 1
ATOM 805 C CA . ILE A 1 94 ? 19.785 3.827 -19.155 1.00 90.44 94 ILE A CA 1
ATOM 806 C C . ILE A 1 94 ? 18.524 3.740 -18.286 1.00 90.44 94 ILE A C 1
ATOM 808 O O . ILE A 1 94 ? 17.451 4.136 -18.732 1.00 90.44 94 ILE A O 1
ATOM 812 N N . LEU A 1 95 ? 18.644 3.283 -17.036 1.00 88.12 95 LEU A N 1
ATOM 813 C CA . LEU A 1 95 ? 17.503 3.234 -16.113 1.00 88.12 95 LEU A CA 1
ATOM 814 C C . LEU A 1 95 ? 16.982 4.642 -15.784 1.00 88.12 95 LEU A C 1
ATOM 816 O O . LEU A 1 95 ? 15.774 4.850 -15.700 1.00 88.12 95 LEU A O 1
ATOM 820 N N . ARG A 1 96 ? 17.873 5.640 -15.688 1.00 86.62 96 ARG A N 1
ATOM 821 C CA . ARG A 1 96 ? 17.463 7.048 -15.568 1.00 86.62 96 ARG A CA 1
ATOM 822 C C . ARG A 1 96 ? 16.713 7.542 -16.802 1.00 86.62 96 ARG A C 1
ATOM 824 O O . ARG A 1 96 ? 15.718 8.232 -16.631 1.00 86.62 96 ARG A O 1
ATOM 831 N N . LEU A 1 97 ? 17.119 7.156 -18.016 1.00 90.50 97 LEU A N 1
ATOM 832 C CA . LEU A 1 97 ? 16.367 7.489 -19.236 1.00 90.50 97 LEU A CA 1
ATOM 833 C C . LEU A 1 97 ? 14.951 6.893 -19.210 1.00 90.50 97 LEU A C 1
ATOM 835 O O . LEU A 1 97 ? 14.012 7.553 -19.655 1.00 90.50 97 LEU A O 1
ATOM 839 N N . ALA A 1 98 ? 14.788 5.682 -18.665 1.00 89.44 98 ALA A N 1
ATOM 840 C CA . ALA A 1 98 ? 13.481 5.043 -18.496 1.00 89.44 98 ALA A CA 1
ATOM 841 C C . ALA A 1 98 ? 12.548 5.904 -17.639 1.00 89.44 98 ALA A C 1
ATOM 843 O O . ALA A 1 98 ? 11.429 6.214 -18.047 1.00 89.44 98 ALA A O 1
ATOM 844 N N . ILE A 1 99 ? 13.052 6.330 -16.481 1.00 89.62 99 ILE A N 1
ATOM 845 C CA . ILE A 1 99 ? 12.350 7.181 -15.522 1.00 89.62 99 ILE A CA 1
ATOM 846 C C . ILE A 1 99 ? 12.066 8.562 -16.118 1.00 89.62 99 ILE A C 1
ATOM 848 O O . ILE A 1 99 ? 10.938 9.043 -16.074 1.00 89.62 99 ILE A O 1
ATOM 852 N N . GLU A 1 100 ? 13.073 9.209 -16.705 1.00 88.31 100 GLU A N 1
ATOM 853 C CA . GLU A 1 100 ? 12.953 10.568 -17.237 1.00 88.31 100 GLU A CA 1
ATOM 854 C C . GLU A 1 100 ? 11.931 10.663 -18.368 1.00 88.31 100 GLU A C 1
ATOM 856 O O . GLU A 1 100 ? 11.238 11.676 -18.478 1.00 88.31 100 GLU A O 1
ATOM 861 N N . HIS A 1 101 ? 11.817 9.608 -19.174 1.00 86.62 101 HIS A N 1
ATOM 862 C CA . HIS A 1 101 ? 10.848 9.533 -20.255 1.00 86.62 101 HIS A CA 1
ATOM 863 C C . HIS A 1 101 ? 9.423 9.230 -19.769 1.00 86.62 101 HIS A C 1
ATOM 865 O O . HIS A 1 101 ? 8.459 9.650 -20.402 1.00 86.62 101 HIS A O 1
ATOM 871 N N . ASN A 1 102 ? 9.283 8.544 -18.633 1.00 83.06 102 ASN A N 1
ATOM 87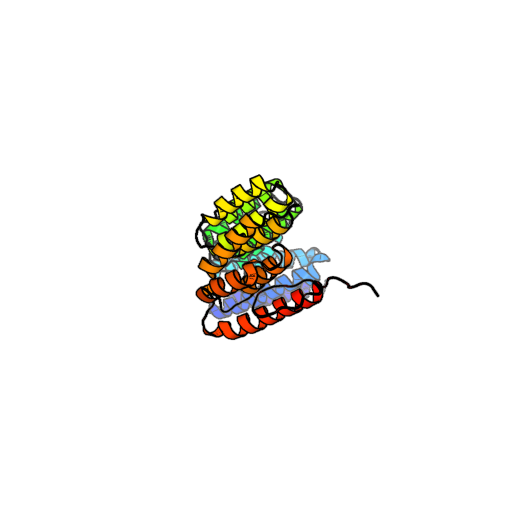2 C CA . ASN A 1 102 ? 8.011 8.004 -18.158 1.00 83.06 102 ASN A CA 1
ATOM 873 C C . ASN A 1 102 ? 7.673 8.463 -16.729 1.00 83.06 102 ASN A C 1
ATOM 875 O O . ASN A 1 102 ? 7.122 7.699 -15.944 1.00 83.06 102 ASN A O 1
ATOM 879 N N . LYS A 1 103 ? 8.004 9.710 -16.373 1.00 86.38 103 LYS A N 1
ATOM 880 C CA . LYS A 1 103 ? 7.946 10.199 -14.980 1.00 86.38 103 LYS A CA 1
ATOM 881 C C . LYS A 1 103 ? 6.592 10.013 -14.294 1.00 86.38 103 LYS A C 1
ATOM 883 O O . LYS A 1 103 ? 6.569 9.808 -13.087 1.00 86.38 103 LYS A O 1
ATOM 888 N N . SER A 1 104 ? 5.499 10.106 -15.048 1.00 88.25 104 SER A N 1
ATOM 889 C CA . SER A 1 104 ? 4.127 9.969 -14.549 1.00 88.25 104 SER A CA 1
ATOM 890 C C . SER A 1 104 ? 3.569 8.546 -14.641 1.00 88.25 104 SER A C 1
ATOM 892 O O . SER A 1 104 ? 2.404 8.345 -14.324 1.00 88.25 104 SER A O 1
ATOM 894 N N . ASN A 1 105 ? 4.343 7.575 -15.133 1.00 89.19 105 ASN A N 1
ATOM 895 C CA . ASN A 1 105 ? 3.929 6.179 -15.222 1.00 89.19 105 ASN A CA 1
ATOM 896 C C . ASN A 1 105 ? 4.653 5.372 -14.139 1.00 89.19 105 ASN A C 1
ATOM 898 O O . ASN A 1 105 ? 5.882 5.364 -14.096 1.00 89.19 105 ASN A O 1
ATOM 902 N N . VAL A 1 106 ? 3.891 4.685 -13.290 1.00 92.81 106 VAL A N 1
ATOM 903 C CA . VAL A 1 106 ? 4.404 3.870 -12.183 1.00 92.81 106 VAL A CA 1
ATOM 904 C C . VAL A 1 106 ? 5.229 2.665 -12.645 1.00 92.81 106 VAL A C 1
ATOM 906 O O . VAL A 1 106 ? 6.183 2.289 -11.961 1.00 92.81 106 VAL A O 1
ATOM 909 N N . ASP A 1 107 ? 4.940 2.101 -13.820 1.00 90.88 107 ASP A N 1
ATOM 910 C CA . ASP A 1 107 ? 5.568 0.865 -14.302 1.00 90.88 107 ASP A CA 1
ATOM 911 C C . ASP A 1 107 ? 7.103 0.984 -14.402 1.00 90.88 107 ASP A C 1
ATOM 913 O O . ASP A 1 107 ? 7.805 0.193 -13.769 1.00 90.88 107 ASP A O 1
ATOM 917 N N . PRO A 1 108 ? 7.683 1.972 -15.120 1.00 90.25 108 PRO A N 1
ATOM 918 C CA . PRO A 1 108 ? 9.135 2.125 -15.191 1.00 90.25 108 PRO A CA 1
ATOM 919 C C . PRO A 1 108 ? 9.795 2.353 -13.833 1.00 90.25 108 PRO A C 1
ATOM 921 O O . PRO A 1 108 ? 10.892 1.847 -13.619 1.00 90.25 108 PRO A O 1
ATOM 924 N N . TRP A 1 109 ? 9.164 3.095 -12.919 1.00 94.19 109 TRP A N 1
ATOM 925 C CA . TRP A 1 109 ? 9.709 3.275 -11.572 1.00 94.19 109 TRP A CA 1
ATOM 926 C C . TRP A 1 109 ? 9.770 1.949 -10.816 1.00 94.19 109 TRP A C 1
ATOM 928 O O . TRP A 1 109 ? 10.810 1.625 -10.246 1.00 94.19 109 TRP A O 1
ATOM 938 N N . THR A 1 110 ? 8.686 1.175 -10.876 1.00 93.81 110 THR A N 1
ATOM 939 C CA . THR A 1 110 ? 8.548 -0.129 -10.214 1.00 93.81 110 THR A CA 1
ATOM 940 C C . THR A 1 110 ? 9.588 -1.103 -10.747 1.00 93.81 110 THR A C 1
ATOM 942 O O . THR A 1 110 ? 10.409 -1.617 -9.994 1.00 93.81 110 THR A O 1
ATOM 945 N N . ILE A 1 111 ? 9.650 -1.245 -12.071 1.00 90.56 111 ILE A N 1
ATOM 946 C CA . ILE A 1 111 ? 10.598 -2.114 -12.766 1.00 90.56 111 ILE A CA 1
ATOM 947 C C . ILE A 1 111 ? 12.054 -1.738 -12.434 1.00 90.56 111 ILE A C 1
ATOM 949 O O . ILE A 1 111 ? 12.892 -2.610 -12.198 1.00 90.56 111 ILE A O 1
ATOM 953 N N . VAL A 1 112 ? 12.386 -0.440 -12.415 1.00 91.31 112 VAL A N 1
ATOM 954 C CA . VAL A 1 112 ? 13.740 0.021 -12.067 1.00 91.31 112 VAL A CA 1
ATOM 955 C C . VAL A 1 112 ? 14.058 -0.282 -10.601 1.00 91.31 112 VAL A C 1
ATOM 957 O O . VAL A 1 112 ? 15.170 -0.727 -10.313 1.00 91.31 112 VAL A O 1
ATOM 960 N N . LEU A 1 113 ? 13.112 -0.055 -9.688 1.00 93.88 113 LEU A N 1
ATOM 961 C CA . LEU A 1 113 ? 13.271 -0.296 -8.255 1.00 93.88 113 LEU A CA 1
ATOM 962 C C . LEU A 1 113 ? 13.477 -1.789 -7.956 1.00 93.88 113 LEU A C 1
ATOM 964 O O . LEU A 1 113 ? 14.479 -2.154 -7.339 1.00 93.88 113 LEU A O 1
ATOM 968 N N . GLU A 1 114 ? 12.598 -2.652 -8.468 1.00 93.00 114 GLU A N 1
ATOM 969 C CA . GLU A 1 114 ? 12.699 -4.113 -8.359 1.00 93.00 114 GLU A CA 1
ATOM 970 C C . GLU A 1 114 ? 14.020 -4.634 -8.932 1.00 93.00 114 GLU A C 1
ATOM 972 O O . GLU A 1 114 ? 14.703 -5.457 -8.315 1.00 93.00 114 GLU A O 1
ATOM 977 N N . HIS A 1 115 ? 14.437 -4.119 -10.093 1.00 89.44 115 HIS A N 1
ATOM 978 C CA . HIS A 1 115 ? 15.710 -4.509 -10.687 1.00 89.44 115 HIS A CA 1
ATOM 979 C C . HIS A 1 115 ? 16.900 -4.162 -9.780 1.00 89.44 115 HIS A C 1
ATOM 981 O O . HIS A 1 115 ? 17.841 -4.942 -9.692 1.00 89.44 115 HIS A O 1
ATOM 987 N N . GLN A 1 116 ? 16.885 -3.013 -9.093 1.00 88.88 116 GLN A N 1
ATOM 988 C CA . GLN A 1 116 ? 17.958 -2.659 -8.155 1.00 88.88 116 GLN A CA 1
ATOM 989 C C . GLN A 1 116 ? 17.947 -3.515 -6.886 1.00 88.88 116 GLN A C 1
ATOM 991 O O . GLN A 1 116 ? 19.018 -3.850 -6.381 1.00 88.88 116 GLN A O 1
ATOM 996 N N . ILE A 1 117 ? 16.762 -3.878 -6.389 1.00 92.81 117 ILE A N 1
ATOM 997 C CA . ILE A 1 117 ? 16.588 -4.751 -5.220 1.00 92.81 117 ILE A CA 1
ATOM 998 C C . ILE A 1 117 ? 17.105 -6.168 -5.499 1.00 92.81 117 ILE A C 1
ATOM 1000 O O . ILE A 1 117 ? 17.702 -6.792 -4.628 1.00 92.81 117 ILE A O 1
ATOM 1004 N N . THR A 1 118 ? 16.910 -6.667 -6.720 1.00 89.81 118 THR A N 1
ATOM 1005 C CA . THR A 1 118 ? 17.270 -8.039 -7.120 1.00 89.81 118 THR A CA 1
ATOM 1006 C C . THR A 1 118 ? 18.742 -8.224 -7.503 1.00 89.81 118 THR A C 1
ATOM 1008 O O . THR A 1 118 ? 19.163 -9.339 -7.815 1.00 89.81 118 THR A O 1
ATOM 1011 N N . LEU A 1 119 ? 19.557 -7.163 -7.476 1.00 84.62 119 LEU A N 1
ATOM 1012 C CA . LEU A 1 119 ? 21.002 -7.286 -7.677 1.00 84.62 119 LEU A CA 1
ATOM 1013 C C . LEU A 1 119 ? 21.648 -8.072 -6.527 1.00 84.62 119 LEU A C 1
ATOM 1015 O O . LEU A 1 119 ? 21.235 -7.952 -5.383 1.00 84.62 119 LEU A O 1
ATOM 1019 N N . ASN A 1 120 ? 22.723 -8.816 -6.817 1.00 75.19 120 ASN A N 1
ATOM 1020 C CA . ASN A 1 120 ? 23.453 -9.609 -5.811 1.00 75.19 120 ASN A CA 1
ATOM 1021 C C . ASN A 1 120 ? 23.944 -8.783 -4.607 1.00 75.19 120 ASN A C 1
ATOM 1023 O O . ASN A 1 120 ? 24.063 -9.311 -3.508 1.00 75.19 120 ASN A O 1
ATOM 1027 N N . GLU A 1 121 ? 24.255 -7.504 -4.831 1.00 80.44 121 GLU A N 1
ATOM 1028 C CA . GLU A 1 121 ? 24.664 -6.550 -3.798 1.00 80.44 121 GLU A CA 1
ATOM 1029 C C . GLU A 1 121 ? 23.784 -5.294 -3.913 1.00 80.44 121 GLU A C 1
ATOM 1031 O O . GLU A 1 121 ? 24.170 -4.315 -4.567 1.00 80.44 121 GLU A O 1
ATOM 1036 N N . PRO A 1 122 ? 22.564 -5.321 -3.346 1.00 82.44 122 PRO A N 1
ATOM 1037 C CA . PRO A 1 122 ? 21.636 -4.208 -3.451 1.00 82.44 122 PRO A CA 1
ATOM 1038 C C . PRO A 1 122 ? 22.154 -3.019 -2.635 1.00 82.44 122 PRO A C 1
ATOM 1040 O O . PRO A 1 122 ? 22.428 -3.109 -1.437 1.00 82.44 122 PRO A O 1
ATOM 1043 N N . ASN A 1 123 ? 22.288 -1.861 -3.283 1.00 87.75 123 ASN A N 1
ATOM 1044 C CA . ASN A 1 123 ? 22.703 -0.637 -2.607 1.00 87.75 123 ASN A CA 1
ATOM 1045 C C . ASN A 1 123 ? 21.474 0.092 -2.055 1.00 87.75 123 ASN A C 1
ATOM 1047 O O . ASN A 1 123 ? 20.812 0.835 -2.783 1.00 87.75 123 ASN A O 1
ATOM 1051 N N . TYR A 1 124 ? 21.209 -0.073 -0.757 1.00 90.94 124 TYR A N 1
ATOM 1052 C CA . TYR A 1 124 ? 20.056 0.538 -0.089 1.00 90.94 124 TYR A CA 1
ATOM 1053 C C . TYR A 1 124 ? 19.942 2.050 -0.322 1.00 90.94 124 TYR A C 1
ATOM 1055 O O . TYR A 1 124 ? 18.855 2.553 -0.580 1.00 90.94 124 TYR A O 1
ATOM 1063 N N . ARG A 1 125 ? 21.059 2.792 -0.299 1.00 91.50 125 ARG A N 1
ATOM 1064 C CA . ARG A 1 125 ? 21.041 4.247 -0.524 1.00 91.50 125 ARG A CA 1
ATOM 1065 C C . ARG A 1 125 ? 20.539 4.594 -1.925 1.00 91.50 125 ARG A C 1
ATOM 1067 O O . ARG A 1 125 ? 19.867 5.606 -2.102 1.00 91.50 125 ARG A O 1
ATOM 1074 N N . PHE A 1 126 ? 20.888 3.781 -2.917 1.00 88.81 126 PHE A N 1
ATOM 1075 C CA . PHE A 1 126 ? 20.438 3.981 -4.289 1.00 88.81 126 PHE A CA 1
ATOM 1076 C C . PHE A 1 126 ? 18.972 3.572 -4.476 1.00 88.81 126 PHE A C 1
ATOM 1078 O O . PHE A 1 126 ? 18.212 4.324 -5.078 1.00 88.81 126 PHE A O 1
ATOM 1085 N N . ILE A 1 127 ? 18.571 2.440 -3.892 1.00 93.38 127 ILE A N 1
ATOM 1086 C CA . ILE A 1 127 ? 17.180 1.960 -3.861 1.00 93.38 127 ILE A CA 1
ATOM 1087 C C . ILE A 1 127 ? 16.271 3.016 -3.221 1.00 93.38 127 ILE A C 1
ATOM 1089 O O . ILE A 1 127 ? 15.315 3.461 -3.849 1.00 93.38 127 ILE A O 1
ATOM 1093 N N . LYS A 1 128 ? 16.634 3.503 -2.026 1.00 95.19 128 LYS A N 1
ATOM 1094 C CA . LYS A 1 128 ? 15.907 4.559 -1.307 1.00 95.19 128 LYS A CA 1
ATOM 1095 C C . LYS A 1 128 ? 15.770 5.823 -2.145 1.00 95.19 128 LYS A C 1
ATOM 1097 O O . LYS A 1 128 ? 14.690 6.389 -2.202 1.00 95.19 128 LYS A O 1
ATOM 1102 N N . LYS A 1 129 ? 16.826 6.227 -2.856 1.00 93.38 129 LYS A N 1
ATOM 1103 C CA . LYS A 1 129 ? 16.764 7.392 -3.743 1.00 93.38 129 LYS A CA 1
ATOM 1104 C C . LYS A 1 129 ? 15.777 7.201 -4.901 1.00 93.38 129 LYS A C 1
ATOM 11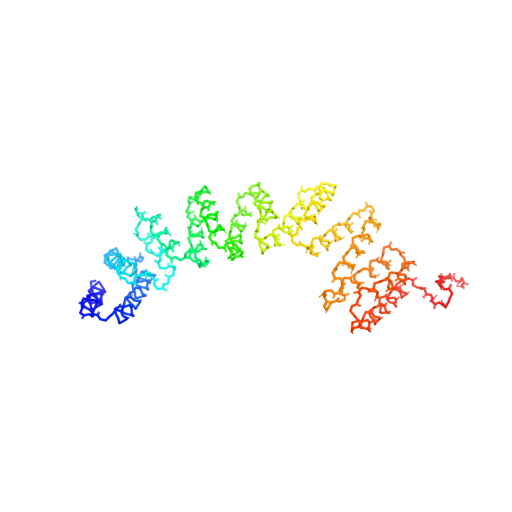06 O O . LYS A 1 129 ? 15.020 8.117 -5.188 1.00 93.38 129 LYS A O 1
ATOM 1111 N N . ILE A 1 130 ? 15.782 6.042 -5.564 1.00 93.00 130 ILE A N 1
ATOM 1112 C CA . ILE A 1 130 ? 14.821 5.752 -6.645 1.00 93.00 130 ILE A CA 1
ATOM 1113 C C . ILE A 1 130 ? 13.394 5.783 -6.106 1.00 93.00 130 ILE A C 1
ATOM 1115 O O . ILE A 1 130 ? 12.523 6.377 -6.734 1.00 93.00 130 ILE A O 1
ATOM 1119 N N . PHE A 1 131 ? 13.178 5.163 -4.947 1.00 96.81 131 PHE A N 1
ATOM 1120 C CA . PHE A 1 131 ? 11.893 5.167 -4.267 1.00 96.81 131 PHE A CA 1
ATOM 1121 C C . PHE A 1 131 ? 11.431 6.598 -3.948 1.00 96.81 131 PHE A C 1
ATOM 1123 O O . PHE A 1 131 ? 10.351 6.988 -4.374 1.00 96.81 131 PHE A O 1
ATOM 1130 N N . GLU A 1 132 ? 12.259 7.414 -3.292 1.00 96.31 132 GLU A N 1
ATOM 1131 C CA . GLU A 1 132 ? 11.931 8.805 -2.940 1.00 96.31 132 GLU A CA 1
ATOM 1132 C C . GLU A 1 132 ? 11.659 9.674 -4.176 1.00 96.31 132 GLU A C 1
ATOM 1134 O O . GLU A 1 132 ? 10.658 10.393 -4.224 1.00 96.31 132 GLU A O 1
ATOM 1139 N N . ASP A 1 133 ? 12.515 9.580 -5.200 1.00 94.62 133 ASP A N 1
ATOM 1140 C CA . ASP A 1 133 ? 12.342 10.306 -6.462 1.00 94.62 133 ASP A CA 1
ATOM 1141 C C . ASP A 1 133 ? 11.032 9.876 -7.162 1.00 94.62 133 ASP A C 1
ATOM 1143 O O . ASP A 1 133 ? 10.310 10.717 -7.709 1.00 94.62 133 ASP A O 1
ATOM 1147 N N . GLY A 1 134 ? 10.695 8.583 -7.108 1.00 95.88 134 GLY A N 1
ATOM 1148 C CA . GLY A 1 134 ? 9.470 8.014 -7.673 1.00 95.88 134 GLY A CA 1
ATOM 1149 C C . GLY A 1 134 ? 8.215 8.441 -6.921 1.00 95.88 134 GLY A C 1
ATOM 1150 O O . GLY A 1 134 ? 7.247 8.884 -7.538 1.00 95.88 134 GLY A O 1
ATOM 1151 N N . VAL A 1 135 ? 8.248 8.405 -5.589 1.00 97.12 135 VAL A N 1
ATOM 1152 C CA . VAL A 1 135 ? 7.171 8.899 -4.720 1.00 97.12 135 VAL A CA 1
ATOM 1153 C C . VAL A 1 135 ? 6.913 10.381 -4.967 1.00 97.12 135 VAL A C 1
ATOM 1155 O O . VAL A 1 135 ? 5.763 10.798 -5.088 1.00 97.12 135 VAL A O 1
ATOM 1158 N N . GLN A 1 136 ? 7.965 11.183 -5.135 1.00 95.75 136 GLN A N 1
ATOM 1159 C CA . GLN A 1 136 ? 7.819 12.601 -5.447 1.00 95.75 136 GLN A CA 1
ATOM 1160 C C . GLN A 1 136 ? 7.219 12.848 -6.841 1.00 95.75 136 GLN A C 1
ATOM 1162 O O . GLN A 1 136 ? 6.465 13.809 -7.030 1.00 95.75 136 GLN A O 1
ATOM 1167 N N . ALA A 1 137 ? 7.552 12.009 -7.824 1.00 94.88 137 ALA A N 1
ATOM 1168 C CA . ALA A 1 137 ? 7.045 12.130 -9.187 1.00 94.88 137 ALA A CA 1
ATOM 1169 C C . ALA A 1 137 ? 5.583 11.669 -9.323 1.00 94.88 137 ALA A C 1
ATOM 1171 O O . ALA A 1 137 ? 4.794 12.346 -9.984 1.00 94.88 137 ALA A O 1
ATOM 1172 N N . LEU A 1 138 ? 5.232 10.547 -8.690 1.00 96.25 138 LEU A N 1
ATOM 1173 C CA . LEU A 1 138 ? 3.935 9.874 -8.820 1.00 96.25 138 LEU A CA 1
ATOM 1174 C C . LEU A 1 138 ? 2.919 10.297 -7.751 1.00 96.25 138 LEU A C 1
ATOM 1176 O O . LEU A 1 138 ? 1.715 10.202 -7.974 1.00 96.25 138 LEU A O 1
ATOM 1180 N N . LYS A 1 139 ? 3.371 10.800 -6.596 1.00 96.81 139 LYS A N 1
ATOM 1181 C CA . LYS A 1 139 ? 2.508 11.257 -5.496 1.00 96.81 139 LYS A CA 1
ATOM 1182 C C . LYS A 1 139 ? 1.550 10.148 -5.031 1.00 96.81 139 LYS A C 1
ATOM 1184 O O . LYS A 1 139 ? 2.005 9.090 -4.606 1.00 96.81 139 LYS A O 1
ATOM 1189 N N . ASN A 1 140 ? 0.236 10.361 -5.134 1.00 96.50 140 ASN A N 1
ATOM 1190 C CA . ASN A 1 140 ? -0.794 9.378 -4.780 1.00 96.50 140 ASN A CA 1
ATOM 1191 C C . ASN A 1 140 ? -0.747 8.101 -5.632 1.00 96.50 140 ASN A C 1
ATOM 1193 O O . ASN A 1 140 ? -1.216 7.063 -5.173 1.00 96.50 140 ASN A O 1
ATOM 1197 N N . ASP A 1 141 ? -0.150 8.155 -6.824 1.00 96.44 141 ASP A N 1
ATOM 1198 C CA . ASP A 1 141 ? -0.021 7.000 -7.719 1.00 96.44 141 ASP A CA 1
ATOM 1199 C C . ASP A 1 141 ? 1.223 6.149 -7.398 1.00 96.44 141 ASP A C 1
ATOM 1201 O O . ASP A 1 141 ? 1.551 5.209 -8.118 1.00 96.44 141 ASP A O 1
ATOM 1205 N N . SER A 1 142 ? 1.945 6.472 -6.315 1.00 97.50 142 SER A N 1
ATOM 1206 C CA . SER A 1 142 ? 3.172 5.774 -5.916 1.00 97.50 142 SER A CA 1
ATOM 1207 C C . SER A 1 142 ? 2.950 4.504 -5.095 1.00 97.50 142 SER A C 1
ATOM 1209 O O . SER A 1 142 ? 3.940 3.877 -4.736 1.00 97.50 142 SER A O 1
ATOM 1211 N N . LEU A 1 143 ? 1.704 4.106 -4.799 1.00 97.38 143 LEU A N 1
ATOM 1212 C CA . LEU A 1 143 ? 1.411 3.017 -3.853 1.00 97.38 143 LEU A CA 1
ATOM 1213 C C . LEU A 1 143 ? 2.158 1.717 -4.187 1.00 97.38 143 LEU A C 1
ATOM 1215 O O . LEU A 1 143 ? 2.769 1.126 -3.308 1.00 97.38 143 LEU A O 1
ATOM 1219 N N . LEU A 1 144 ? 2.242 1.356 -5.469 1.00 97.19 144 LEU A N 1
ATOM 1220 C CA . LEU A 1 144 ? 2.984 0.170 -5.902 1.00 97.19 144 LEU A CA 1
ATOM 1221 C C . LEU A 1 144 ? 4.487 0.235 -5.561 1.00 97.19 144 LEU A C 1
ATOM 1223 O O . LEU A 1 144 ? 5.100 -0.784 -5.258 1.00 97.19 144 LEU A O 1
ATOM 1227 N N . LEU A 1 145 ? 5.099 1.427 -5.574 1.00 98.12 145 LEU A N 1
ATOM 1228 C CA . LEU A 1 145 ? 6.495 1.591 -5.148 1.00 98.12 145 LEU A CA 1
ATOM 1229 C C . LEU A 1 145 ? 6.656 1.360 -3.648 1.00 98.12 145 LEU A C 1
ATOM 1231 O O . LEU A 1 145 ? 7.686 0.839 -3.219 1.00 98.12 145 LEU A O 1
ATOM 1235 N N . TRP A 1 146 ? 5.656 1.764 -2.864 1.00 98.44 146 TRP A N 1
ATOM 1236 C CA . TRP A 1 146 ? 5.633 1.500 -1.435 1.00 98.44 146 TRP A CA 1
ATOM 1237 C C . TRP A 1 146 ? 5.506 -0.001 -1.162 1.00 98.44 146 TRP A C 1
ATOM 1239 O O . TRP A 1 146 ? 6.317 -0.514 -0.399 1.00 98.44 146 TRP A O 1
ATOM 1249 N N . ASP A 1 147 ? 4.621 -0.715 -1.864 1.00 97.81 147 ASP A N 1
ATOM 1250 C CA . ASP A 1 147 ? 4.451 -2.171 -1.723 1.00 97.81 147 ASP A CA 1
ATOM 1251 C C . ASP A 1 147 ? 5.753 -2.944 -2.023 1.00 97.81 147 ASP A C 1
ATOM 1253 O O . ASP A 1 147 ? 6.131 -3.880 -1.308 1.00 97.81 147 ASP A O 1
ATOM 1257 N N . VAL A 1 148 ? 6.485 -2.531 -3.067 1.00 97.56 148 VAL A N 1
ATOM 1258 C CA . VAL A 1 148 ? 7.796 -3.111 -3.413 1.00 97.56 148 VAL A CA 1
ATOM 1259 C C . VAL A 1 148 ? 8.827 -2.848 -2.315 1.00 97.56 148 VAL A C 1
ATOM 1261 O O . VAL A 1 148 ? 9.582 -3.750 -1.938 1.00 97.56 148 VAL A O 1
ATOM 1264 N N . MET A 1 149 ? 8.883 -1.617 -1.802 1.00 97.88 149 MET A N 1
ATOM 1265 C CA . MET A 1 149 ? 9.841 -1.238 -0.766 1.00 97.88 149 MET A CA 1
ATOM 1266 C C . MET A 1 149 ? 9.529 -1.909 0.577 1.00 97.88 149 MET A C 1
ATOM 1268 O O . MET A 1 149 ? 10.450 -2.378 1.243 1.00 97.88 149 MET A O 1
ATOM 1272 N N . ASP A 1 150 ? 8.252 -2.014 0.935 1.00 97.50 150 ASP A N 1
ATOM 1273 C CA . ASP A 1 150 ? 7.763 -2.739 2.106 1.00 97.50 150 ASP A CA 1
ATOM 1274 C C . ASP A 1 150 ? 8.204 -4.207 2.062 1.00 97.50 150 ASP A C 1
ATOM 1276 O O . ASP A 1 150 ? 8.942 -4.677 2.930 1.00 97.50 150 ASP A O 1
ATOM 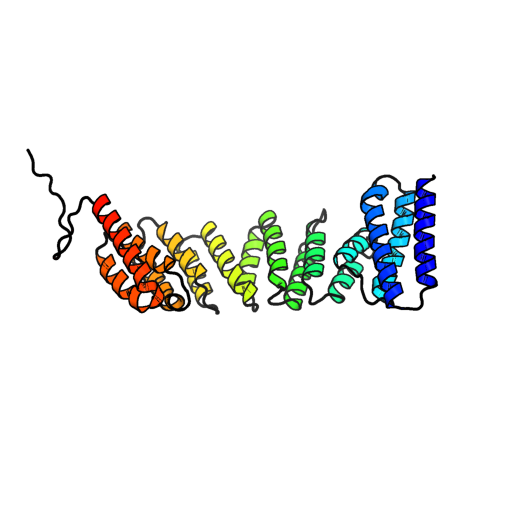1280 N N . SER A 1 151 ? 7.884 -4.893 0.960 1.00 96.12 151 SER A N 1
ATOM 1281 C CA . SER A 1 151 ? 8.288 -6.284 0.726 1.00 96.12 151 SER A CA 1
ATOM 1282 C C . SER A 1 151 ? 9.803 -6.472 0.849 1.00 96.12 151 SER A C 1
ATOM 1284 O O . SER A 1 151 ? 10.284 -7.454 1.418 1.00 96.12 151 SER A O 1
ATOM 1286 N N . TYR A 1 152 ? 10.589 -5.527 0.331 1.00 95.56 152 TYR A N 1
ATOM 1287 C CA . TYR A 1 152 ? 12.037 -5.550 0.485 1.00 95.56 152 TYR A CA 1
ATOM 1288 C C . TYR A 1 152 ? 12.464 -5.376 1.949 1.00 95.56 152 TYR A C 1
ATOM 1290 O O . TYR A 1 152 ? 13.281 -6.153 2.443 1.00 95.56 152 TYR A O 1
ATOM 1298 N N . LEU A 1 153 ? 11.921 -4.397 2.669 1.00 95.81 153 LEU A N 1
ATOM 1299 C CA . LEU A 1 153 ? 12.322 -4.097 4.043 1.00 95.81 153 LEU A CA 1
ATOM 1300 C C . LEU A 1 153 ? 11.917 -5.188 5.037 1.00 95.81 153 LEU A C 1
ATOM 1302 O O . LEU A 1 153 ? 12.747 -5.559 5.871 1.00 95.81 153 LEU A O 1
ATOM 1306 N N . GLN A 1 154 ? 10.722 -5.769 4.900 1.00 94.50 154 GLN A N 1
ATOM 1307 C CA . GLN A 1 154 ? 10.260 -6.896 5.722 1.00 94.50 154 GLN A CA 1
ATOM 1308 C C . GLN A 1 154 ? 11.243 -8.072 5.708 1.00 94.50 154 GLN A C 1
ATOM 1310 O O . GLN A 1 154 ? 11.472 -8.710 6.734 1.00 94.50 154 GLN A O 1
ATOM 1315 N N . ASN A 1 155 ? 11.885 -8.321 4.565 1.00 91.06 155 ASN A N 1
ATOM 1316 C CA . ASN A 1 155 ? 12.827 -9.426 4.398 1.00 91.06 155 ASN A CA 1
ATOM 1317 C C . ASN A 1 155 ? 14.270 -9.095 4.806 1.00 91.06 155 ASN A C 1
ATOM 1319 O O . ASN A 1 155 ? 15.105 -9.997 4.857 1.00 91.06 155 ASN A O 1
ATOM 1323 N N . ASN A 1 156 ? 14.596 -7.823 5.062 1.00 89.88 156 ASN A N 1
ATOM 1324 C CA . ASN A 1 156 ? 15.991 -7.389 5.181 1.00 89.88 156 ASN A CA 1
ATOM 1325 C C . ASN A 1 156 ? 16.305 -6.600 6.458 1.00 89.88 156 ASN A C 1
ATOM 1327 O O . ASN A 1 156 ? 17.417 -6.723 6.973 1.00 89.88 156 ASN A O 1
ATOM 1331 N N . ASN A 1 157 ? 15.395 -5.759 6.964 1.00 91.25 157 ASN A N 1
ATOM 1332 C CA . ASN A 1 157 ? 15.700 -4.883 8.097 1.00 91.25 157 ASN A CA 1
ATOM 1333 C C . ASN A 1 157 ? 14.447 -4.370 8.830 1.00 91.25 157 ASN A C 1
ATOM 1335 O O . ASN A 1 157 ? 13.838 -3.387 8.413 1.00 91.25 157 ASN A O 1
ATOM 1339 N N . LEU A 1 158 ? 14.140 -4.969 9.986 1.00 91.69 158 LEU A N 1
ATOM 1340 C CA . LEU A 1 158 ? 12.996 -4.585 10.827 1.00 91.69 158 LEU A CA 1
ATOM 1341 C C . LEU A 1 158 ? 13.069 -3.148 11.361 1.00 91.69 158 LEU A C 1
ATOM 1343 O O . LEU A 1 158 ? 12.038 -2.504 11.501 1.00 91.69 158 LEU A O 1
ATOM 1347 N N . LYS A 1 159 ? 14.268 -2.622 11.641 1.00 92.06 159 LYS A N 1
ATOM 1348 C CA . LYS A 1 159 ? 14.405 -1.247 12.142 1.00 92.06 159 LYS A CA 1
ATOM 1349 C C . LYS A 1 159 ? 14.070 -0.226 11.054 1.00 92.06 159 LYS A C 1
ATOM 1351 O O . LYS A 1 159 ? 13.366 0.741 11.304 1.00 92.06 159 LYS A O 1
ATOM 1356 N N . LEU A 1 160 ? 14.574 -0.448 9.839 1.00 95.38 160 LEU A N 1
ATOM 1357 C CA . LEU A 1 160 ? 14.243 0.415 8.702 1.00 95.38 160 LEU A CA 1
ATOM 1358 C C . LEU A 1 160 ? 12.773 0.284 8.297 1.00 95.38 160 LEU A C 1
ATOM 1360 O O . LEU A 1 160 ? 12.221 1.234 7.756 1.00 95.38 160 LEU A O 1
ATOM 1364 N N . LEU A 1 161 ? 12.154 -0.871 8.554 1.00 96.44 161 LEU A N 1
ATOM 1365 C CA . LEU A 1 161 ? 10.730 -1.082 8.320 1.00 96.44 161 LEU A CA 1
ATOM 1366 C C . LEU A 1 161 ? 9.861 -0.197 9.226 1.00 96.44 161 LEU A C 1
ATOM 1368 O O . LEU A 1 161 ? 8.912 0.404 8.738 1.00 96.44 161 LEU A O 1
ATOM 1372 N N . GLU A 1 162 ? 10.210 -0.057 10.508 1.00 96.06 162 GLU A N 1
ATOM 1373 C CA . GLU A 1 162 ? 9.504 0.851 11.424 1.00 96.06 162 GLU A CA 1
ATOM 1374 C C . GLU A 1 162 ? 9.562 2.306 10.933 1.00 96.06 162 GLU A C 1
ATOM 1376 O O . GLU A 1 162 ? 8.524 2.941 10.752 1.00 96.06 162 GLU A O 1
ATOM 1381 N N . GLU A 1 163 ? 10.768 2.804 10.632 1.00 96.88 163 GLU A N 1
ATOM 1382 C CA . GLU A 1 163 ? 10.977 4.157 10.087 1.00 96.88 163 GLU A CA 1
ATOM 1383 C C . GLU A 1 163 ? 10.210 4.358 8.764 1.00 96.88 163 GLU A C 1
ATOM 1385 O O . GLU A 1 163 ? 9.708 5.445 8.468 1.00 96.88 163 GLU A O 1
ATOM 1390 N N . PHE A 1 164 ? 10.110 3.304 7.952 1.00 98.25 164 PHE A N 1
ATOM 1391 C CA . PHE A 1 164 ? 9.379 3.312 6.690 1.00 98.25 164 PHE A CA 1
ATOM 1392 C C . PHE A 1 164 ? 7.861 3.397 6.893 1.00 98.25 164 PHE A C 1
ATOM 1394 O O . PHE A 1 164 ? 7.204 4.203 6.231 1.00 98.25 164 PHE A O 1
ATOM 1401 N N . TYR A 1 165 ? 7.303 2.627 7.827 1.00 98.44 165 TYR A N 1
ATOM 1402 C CA . TYR A 1 165 ? 5.887 2.695 8.179 1.00 98.44 165 TYR A CA 1
ATOM 1403 C C . TYR A 1 165 ? 5.508 4.036 8.803 1.00 98.44 165 TYR A C 1
ATOM 1405 O O . TYR A 1 165 ? 4.491 4.612 8.416 1.00 98.44 165 TYR A O 1
ATOM 1413 N N . GLU A 1 166 ? 6.348 4.592 9.677 1.00 97.81 166 GLU A N 1
ATOM 1414 C CA . GLU A 1 166 ? 6.154 5.940 10.217 1.00 97.81 166 GLU A CA 1
ATOM 1415 C C . GLU A 1 166 ? 6.150 6.999 9.099 1.00 97.81 166 GLU A C 1
ATOM 1417 O O . GLU A 1 166 ? 5.284 7.881 9.065 1.00 97.81 166 GLU A O 1
ATOM 1422 N N . ALA A 1 167 ? 7.078 6.899 8.140 1.00 97.81 167 ALA A N 1
ATOM 1423 C CA . ALA A 1 167 ? 7.136 7.806 6.996 1.00 97.81 167 ALA A CA 1
ATOM 1424 C C . ALA A 1 167 ? 5.898 7.685 6.091 1.00 97.81 167 ALA A C 1
ATOM 1426 O O . ALA A 1 167 ? 5.364 8.699 5.640 1.00 97.81 167 ALA A O 1
ATOM 1427 N N . GLY A 1 168 ? 5.414 6.464 5.845 1.00 97.94 168 GLY A N 1
ATOM 1428 C CA . GLY A 1 168 ? 4.189 6.219 5.084 1.00 97.94 168 GLY A CA 1
ATOM 1429 C C . GLY A 1 168 ? 2.953 6.760 5.798 1.00 97.94 168 GLY A C 1
ATOM 1430 O O . GLY A 1 168 ? 2.143 7.459 5.188 1.00 97.94 168 GLY A O 1
ATOM 1431 N N . ALA A 1 169 ? 2.852 6.525 7.107 1.00 97.69 169 ALA A N 1
ATOM 1432 C CA . ALA A 1 169 ? 1.799 7.052 7.966 1.00 97.69 169 ALA A CA 1
ATOM 1433 C C . ALA A 1 169 ? 1.760 8.589 7.984 1.00 97.69 169 ALA A C 1
ATOM 1435 O O . ALA A 1 169 ? 0.691 9.166 8.146 1.00 97.69 169 ALA A O 1
ATOM 1436 N N . ASN A 1 170 ? 2.891 9.257 7.759 1.00 96.56 170 ASN A N 1
ATOM 1437 C CA . ASN A 1 170 ? 3.005 10.716 7.686 1.00 96.56 170 ASN A CA 1
ATOM 1438 C C . ASN A 1 170 ? 3.102 11.276 6.265 1.00 96.56 170 ASN A C 1
ATOM 1440 O O . ASN A 1 170 ? 3.375 12.464 6.072 1.00 96.56 170 ASN A O 1
ATOM 1444 N N . SER A 1 171 ? 2.882 10.434 5.258 1.00 96.75 171 SER A N 1
ATOM 1445 C CA . SER A 1 171 ? 2.959 10.848 3.865 1.00 96.75 171 SER A CA 1
ATOM 1446 C C . SER A 1 171 ? 1.959 11.977 3.572 1.00 96.75 171 SER A C 1
ATOM 1448 O O . SER A 1 171 ? 0.794 11.881 3.964 1.00 96.75 171 SER A O 1
ATOM 1450 N N . PRO A 1 172 ? 2.352 13.027 2.823 1.00 95.38 172 PRO A N 1
ATOM 1451 C CA . PRO A 1 172 ? 1.418 14.062 2.375 1.00 95.38 172 PRO A CA 1
ATOM 1452 C C . PRO A 1 172 ? 0.438 13.546 1.306 1.00 95.38 172 PRO A C 1
ATOM 1454 O O . PRO A 1 172 ? -0.449 14.280 0.870 1.00 95.38 172 PRO A O 1
ATOM 1457 N N . TYR A 1 173 ? 0.624 12.311 0.836 1.00 96.50 173 TYR A N 1
ATOM 1458 C CA . TYR A 1 173 ? -0.195 11.669 -0.180 1.00 96.50 173 TYR A CA 1
ATOM 1459 C C . TYR A 1 173 ? -1.229 10.771 0.499 1.00 96.50 173 TYR A C 1
ATOM 1461 O O . TYR A 1 173 ? -0.889 9.717 1.035 1.00 96.50 173 TYR A O 1
ATOM 1469 N N . GLU A 1 174 ? -2.489 11.200 0.471 1.00 95.56 174 GLU A N 1
ATOM 1470 C CA . GLU A 1 174 ? -3.626 10.557 1.141 1.00 95.56 174 GLU A CA 1
ATOM 1471 C C . GLU A 1 174 ? -3.718 9.045 0.881 1.00 95.56 174 GLU A C 1
ATOM 1473 O O . GLU A 1 174 ? -3.862 8.273 1.828 1.00 95.56 174 GLU A O 1
ATOM 1478 N N . ASN A 1 175 ? -3.548 8.604 -0.371 1.00 95.88 175 ASN A N 1
ATOM 1479 C CA . ASN A 1 175 ? -3.634 7.182 -0.726 1.00 95.88 175 ASN A CA 1
ATOM 1480 C C . ASN A 1 175 ? -2.554 6.338 -0.036 1.00 95.88 175 ASN A C 1
ATOM 1482 O O . ASN A 1 175 ? -2.785 5.175 0.278 1.00 95.88 175 ASN A O 1
ATOM 1486 N N . ILE A 1 176 ? -1.382 6.928 0.204 1.00 97.69 176 ILE A N 1
ATOM 1487 C CA . ILE A 1 176 ? -0.273 6.277 0.904 1.00 97.69 176 ILE A CA 1
ATOM 1488 C C . ILE A 1 176 ? -0.530 6.312 2.408 1.00 97.69 176 ILE A C 1
ATOM 1490 O O . ILE A 1 176 ? -0.477 5.286 3.080 1.00 97.69 176 ILE A O 1
ATOM 1494 N N . ASN A 1 177 ? -0.861 7.494 2.925 1.00 96.31 177 ASN A N 1
ATOM 1495 C CA . ASN A 1 177 ? -1.130 7.728 4.337 1.00 96.31 177 ASN A CA 1
ATOM 1496 C C . ASN A 1 177 ? -2.228 6.807 4.889 1.00 96.31 177 ASN A C 1
ATOM 1498 O O . ASN A 1 177 ? -2.067 6.249 5.972 1.00 96.31 177 ASN A O 1
ATOM 1502 N N . ILE A 1 178 ? -3.341 6.627 4.172 1.00 95.81 178 ILE A N 1
ATOM 1503 C CA . ILE A 1 178 ? -4.447 5.777 4.639 1.00 95.81 178 ILE A CA 1
ATOM 1504 C C . ILE A 1 178 ? -4.003 4.319 4.792 1.00 95.81 178 ILE A C 1
ATOM 1506 O O . ILE A 1 178 ? -4.422 3.659 5.743 1.00 95.81 178 ILE A O 1
ATOM 1510 N N . VAL A 1 179 ? -3.160 3.825 3.882 1.00 97.50 179 VAL A N 1
ATOM 1511 C CA . VAL A 1 179 ? -2.639 2.453 3.927 1.00 97.50 179 VAL A CA 1
ATOM 1512 C C . VAL A 1 179 ? -1.622 2.322 5.055 1.00 97.50 179 VAL A C 1
ATOM 1514 O O . VAL A 1 179 ? -1.817 1.543 5.983 1.00 97.50 179 VAL A O 1
ATOM 1517 N N . TYR A 1 180 ? -0.582 3.150 5.048 1.00 97.94 180 TYR A N 1
ATOM 1518 C CA . TYR A 1 180 ? 0.553 2.956 5.945 1.00 97.94 180 TYR A CA 1
ATOM 1519 C C . TYR A 1 180 ? 0.305 3.374 7.392 1.00 97.94 180 TYR A C 1
ATOM 1521 O O . TYR A 1 180 ? 0.992 2.876 8.276 1.00 97.94 180 TYR A O 1
ATOM 1529 N N . ARG A 1 181 ? -0.710 4.198 7.693 1.00 97.62 181 ARG A N 1
ATOM 1530 C CA . ARG A 1 181 ? -1.152 4.367 9.091 1.00 97.62 181 ARG A CA 1
ATOM 1531 C C . ARG A 1 181 ? -1.640 3.048 9.686 1.00 97.62 181 ARG A C 1
ATOM 1533 O O . ARG A 1 181 ? -1.390 2.777 10.856 1.00 97.62 181 ARG A O 1
ATOM 1540 N N . VAL A 1 182 ? -2.350 2.252 8.888 1.00 98.25 182 VAL A N 1
ATOM 1541 C CA . VAL A 1 182 ? -2.878 0.953 9.314 1.00 98.25 182 VAL A CA 1
ATOM 1542 C C . VAL A 1 182 ? -1.732 -0.033 9.515 1.00 98.25 182 VAL A C 1
ATOM 1544 O O . VAL A 1 182 ? -1.628 -0.603 10.599 1.00 98.25 182 VAL A O 1
ATOM 1547 N N . GLU A 1 183 ? -0.840 -0.147 8.529 1.00 98.25 183 GLU A N 1
ATOM 1548 C CA . GLU A 1 183 ? 0.344 -1.015 8.615 1.00 98.25 183 GLU A CA 1
ATOM 1549 C C . GLU A 1 183 ? 1.240 -0.639 9.801 1.00 98.25 183 GLU A C 1
ATOM 1551 O O . GLU A 1 183 ? 1.684 -1.509 10.550 1.00 98.25 183 GLU A O 1
ATOM 1556 N N . TYR A 1 184 ? 1.441 0.663 10.044 1.00 98.38 184 TYR A N 1
ATOM 1557 C CA . TYR A 1 184 ? 2.262 1.117 11.160 1.00 98.38 184 TYR A CA 1
ATOM 1558 C C . TYR A 1 184 ? 1.666 0.715 12.508 1.00 98.38 184 TYR A C 1
ATOM 1560 O O . TYR A 1 184 ? 2.377 0.166 13.345 1.00 98.38 184 TYR A O 1
ATOM 1568 N N . LEU A 1 185 ? 0.358 0.921 12.710 1.00 98.62 185 LEU A N 1
ATOM 1569 C CA . LEU A 1 185 ? -0.306 0.508 13.945 1.00 98.62 185 LEU A CA 1
ATOM 1570 C C . LEU A 1 185 ? -0.218 -1.011 14.149 1.00 98.62 185 LEU A C 1
ATOM 1572 O O . LEU A 1 185 ? 0.098 -1.457 15.248 1.00 98.62 185 LEU A O 1
ATOM 1576 N N . GLN A 1 186 ? -0.472 -1.803 13.103 1.00 97.94 186 GLN A N 1
ATOM 1577 C CA . GLN A 1 186 ? -0.406 -3.266 13.182 1.00 97.94 186 GLN A CA 1
ATOM 1578 C C . GLN A 1 186 ? 0.998 -3.761 13.506 1.00 97.94 186 GLN A C 1
ATOM 1580 O O . GLN A 1 186 ? 1.158 -4.633 14.356 1.00 97.94 186 GLN A O 1
ATOM 1585 N N . TRP A 1 187 ? 2.017 -3.185 12.873 1.00 97.38 187 TRP A N 1
ATOM 1586 C CA . TRP A 1 187 ? 3.399 -3.484 13.216 1.00 97.38 187 TRP A CA 1
ATOM 1587 C C . TRP A 1 187 ? 3.682 -3.117 14.672 1.00 97.38 187 TRP A C 1
ATOM 1589 O O . TRP A 1 187 ? 4.196 -3.935 15.427 1.00 97.38 187 TRP A O 1
ATOM 1599 N N . TYR A 1 188 ? 3.272 -1.926 15.107 1.00 97.06 188 TYR A N 1
ATOM 1600 C CA . TYR A 1 188 ? 3.550 -1.445 16.455 1.00 97.06 188 TYR A CA 1
ATOM 1601 C C . TYR A 1 188 ? 2.927 -2.335 17.538 1.00 97.06 188 TYR A C 1
ATOM 1603 O O . TYR A 1 188 ? 3.596 -2.627 18.527 1.00 97.06 188 TYR A O 1
ATOM 1611 N N . ILE A 1 189 ? 1.711 -2.842 17.302 1.00 97.31 189 ILE A N 1
ATOM 1612 C CA . ILE A 1 189 ? 1.019 -3.829 18.150 1.00 97.31 189 ILE A CA 1
ATOM 1613 C C . ILE A 1 189 ? 1.858 -5.094 18.368 1.00 97.31 189 ILE A C 1
ATOM 1615 O O . ILE A 1 189 ? 1.859 -5.653 19.461 1.00 97.31 189 ILE A O 1
ATOM 1619 N N . LEU A 1 190 ? 2.566 -5.566 17.338 1.00 95.62 190 LEU A N 1
ATOM 1620 C CA . LEU A 1 190 ? 3.343 -6.807 17.414 1.00 95.62 190 LEU A CA 1
ATOM 1621 C C . LEU A 1 190 ? 4.632 -6.662 18.230 1.00 95.62 190 LEU A C 1
ATOM 1623 O O . LEU A 1 190 ? 5.131 -7.659 18.754 1.00 95.62 190 LEU A O 1
ATOM 1627 N N . TYR A 1 191 ? 5.185 -5.452 18.312 1.00 95.31 191 TYR A N 1
ATOM 1628 C CA . TYR A 1 191 ? 6.520 -5.218 18.870 1.00 95.31 191 TYR A CA 1
ATOM 1629 C C . TYR A 1 191 ? 6.536 -4.349 20.132 1.00 95.31 191 TYR A C 1
ATOM 1631 O O . TYR A 1 191 ? 7.574 -4.281 20.790 1.00 95.31 191 TYR A O 1
ATOM 1639 N N . ASN A 1 192 ? 5.416 -3.721 20.497 1.00 96.12 192 ASN A N 1
ATOM 1640 C CA . ASN A 1 192 ? 5.321 -2.813 21.638 1.00 96.12 192 ASN A CA 1
ATOM 1641 C C . ASN A 1 192 ? 4.155 -3.171 22.562 1.00 96.12 192 ASN A C 1
ATOM 1643 O O . ASN A 1 192 ? 3.242 -3.919 22.218 1.00 96.12 192 ASN A O 1
ATOM 1647 N N . ASP A 1 193 ? 4.191 -2.620 23.771 1.00 95.69 193 ASP A N 1
ATOM 1648 C CA . ASP A 1 193 ? 3.145 -2.825 24.761 1.00 95.69 193 ASP A CA 1
ATOM 1649 C C . ASP A 1 193 ? 1.870 -2.013 24.458 1.00 95.69 193 ASP A C 1
ATOM 1651 O O . ASP A 1 193 ? 1.821 -1.126 23.595 1.00 95.69 193 ASP A O 1
ATOM 1655 N N . MET A 1 194 ? 0.809 -2.328 25.202 1.00 95.12 194 MET A N 1
ATOM 1656 C CA . MET A 1 194 ? -0.512 -1.726 25.043 1.00 95.12 194 MET A CA 1
ATOM 1657 C C . MET A 1 194 ? -0.510 -0.207 25.265 1.00 95.12 194 MET A C 1
ATOM 1659 O O . MET A 1 194 ? -1.198 0.515 24.542 1.00 95.12 194 MET A O 1
ATOM 1663 N N . ALA A 1 195 ? 0.246 0.297 26.248 1.00 96.00 195 ALA A N 1
ATOM 1664 C CA . ALA A 1 195 ? 0.259 1.722 26.568 1.00 96.00 195 ALA A CA 1
ATOM 1665 C C . ALA A 1 195 ? 0.910 2.517 25.435 1.00 96.00 195 ALA A C 1
ATOM 1667 O O . ALA A 1 195 ? 0.288 3.439 24.905 1.00 96.00 195 ALA A O 1
ATOM 1668 N N . SER A 1 196 ? 2.086 2.081 24.984 1.00 97.56 196 SER A N 1
ATOM 1669 C CA . SER A 1 196 ? 2.775 2.674 23.833 1.00 97.56 196 SER A CA 1
ATOM 1670 C C . SER A 1 196 ? 1.897 2.626 22.571 1.00 97.56 196 SER A C 1
ATOM 1672 O O . SER A 1 196 ? 1.810 3.591 21.812 1.00 97.56 196 SER A O 1
ATOM 1674 N N . THR A 1 197 ? 1.166 1.527 22.361 1.00 97.94 197 THR A N 1
ATOM 1675 C CA . THR A 1 197 ? 0.253 1.396 21.216 1.00 97.94 197 THR A CA 1
ATOM 1676 C C . THR A 1 197 ? -0.915 2.384 21.280 1.00 97.94 197 THR A C 1
ATOM 1678 O O . THR A 1 197 ? -1.267 2.977 20.261 1.00 97.94 197 THR A O 1
ATOM 1681 N N . ARG A 1 198 ? -1.513 2.604 22.460 1.00 97.94 198 ARG A N 1
ATOM 1682 C CA . ARG A 1 198 ? -2.582 3.604 22.655 1.00 97.94 198 ARG A CA 1
ATOM 1683 C C . ARG A 1 198 ? -2.099 5.018 22.327 1.00 97.94 198 ARG A C 1
ATOM 1685 O O . ARG A 1 198 ? -2.853 5.797 21.734 1.00 97.94 198 ARG A O 1
ATOM 1692 N N . GLU A 1 199 ? -0.860 5.349 22.690 1.00 98.25 199 GLU A N 1
ATOM 1693 C CA . GLU A 1 199 ? -0.239 6.635 22.354 1.00 98.25 199 GLU A CA 1
ATOM 1694 C C . GLU A 1 199 ? -0.101 6.799 20.837 1.00 98.25 199 GLU A C 1
ATOM 1696 O O . GLU A 1 199 ? -0.579 7.793 20.281 1.00 98.25 199 GLU A O 1
ATOM 1701 N N . LEU A 1 200 ? 0.449 5.790 20.151 1.00 98.44 200 LEU A N 1
ATOM 1702 C CA . LEU A 1 200 ? 0.556 5.809 18.693 1.00 98.44 200 LEU A CA 1
ATOM 1703 C C . LEU A 1 200 ? -0.824 5.895 18.025 1.00 98.44 200 LEU A C 1
ATOM 1705 O O . LEU A 1 200 ? -1.035 6.720 17.140 1.00 98.44 200 LEU A O 1
ATOM 1709 N N . PHE A 1 201 ? -1.791 5.089 18.457 1.00 98.50 201 PHE A N 1
ATOM 1710 C CA . PHE A 1 201 ? -3.159 5.120 17.941 1.00 98.50 201 PHE A CA 1
ATOM 1711 C C . PHE A 1 201 ? -3.791 6.517 18.061 1.00 98.50 201 PHE A C 1
ATOM 1713 O O . PHE A 1 201 ? -4.396 7.020 17.108 1.00 98.50 201 PHE A O 1
ATOM 1720 N N . SER A 1 202 ? -3.610 7.176 19.208 1.00 98.06 202 SER A N 1
ATOM 1721 C CA . SER A 1 202 ? -4.102 8.540 19.440 1.00 98.06 202 SER A CA 1
ATOM 1722 C C . SER A 1 202 ? -3.473 9.538 18.466 1.00 98.06 202 SER A C 1
ATOM 1724 O O . SER A 1 202 ? -4.161 10.399 17.917 1.00 98.06 202 SER A O 1
ATOM 1726 N N . TYR A 1 203 ? -2.177 9.391 18.193 1.00 98.06 203 TYR A N 1
ATOM 1727 C CA . TYR A 1 203 ? -1.495 10.185 17.180 1.00 98.06 203 TYR A CA 1
ATOM 1728 C C . TYR A 1 203 ? -2.039 9.912 15.768 1.00 98.06 203 TYR A C 1
ATOM 1730 O O . TYR A 1 203 ? -2.466 10.844 15.086 1.00 98.06 203 TYR A O 1
ATOM 1738 N N . LEU A 1 204 ? -2.111 8.650 15.338 1.00 98.12 204 LEU A N 1
ATOM 1739 C CA . LEU A 1 204 ? -2.526 8.282 13.977 1.00 98.12 204 LEU A CA 1
ATOM 1740 C C . LEU A 1 204 ? -3.980 8.669 13.660 1.00 98.12 204 LEU A C 1
ATOM 1742 O O . LEU A 1 204 ? -4.297 9.001 12.513 1.00 98.12 204 LEU A O 1
ATOM 1746 N N . THR A 1 205 ? -4.858 8.656 14.666 1.00 96.94 205 THR A N 1
ATOM 1747 C CA . THR A 1 205 ? -6.261 9.090 14.540 1.00 96.94 205 THR A CA 1
ATOM 1748 C C . THR A 1 205 ? -6.440 10.608 14.542 1.00 96.94 205 THR A C 1
ATOM 1750 O O . THR A 1 205 ? -7.495 11.093 14.136 1.00 96.94 205 THR A O 1
ATOM 1753 N N . SER A 1 206 ? -5.419 11.374 14.943 1.00 95.94 206 SER A N 1
ATOM 1754 C CA . SER A 1 206 ? -5.414 12.836 14.800 1.00 95.94 206 SER A CA 1
ATOM 1755 C C . SER A 1 206 ? -5.116 13.298 13.366 1.00 95.94 206 SER A C 1
ATOM 1757 O O . SER A 1 206 ? -5.428 14.432 12.998 1.00 95.94 206 SER A O 1
ATOM 1759 N N . ILE A 1 207 ? -4.540 12.415 12.543 1.00 94.81 207 ILE A N 1
ATOM 1760 C CA . ILE A 1 207 ? -4.171 12.694 11.154 1.00 94.81 207 ILE A CA 1
ATOM 1761 C C . ILE A 1 207 ? -5.403 12.555 10.251 1.00 94.81 207 ILE A C 1
ATOM 1763 O O . ILE A 1 207 ? -6.127 11.563 10.315 1.00 94.81 207 ILE A O 1
ATOM 1767 N N . GLN A 1 208 ? -5.621 13.535 9.374 1.00 91.94 208 GLN A N 1
ATOM 1768 C CA . GLN A 1 208 ? -6.680 13.489 8.364 1.00 91.94 208 GLN A CA 1
ATOM 1769 C C . GLN A 1 208 ? -6.206 12.790 7.075 1.00 91.94 208 GLN A C 1
ATOM 1771 O O . GLN A 1 208 ? -5.030 12.910 6.728 1.00 91.94 208 GLN A O 1
ATOM 1776 N N . PRO A 1 209 ? -7.102 12.105 6.340 1.00 91.69 209 PRO A N 1
ATOM 1777 C CA . PRO A 1 209 ? -8.525 11.903 6.644 1.00 91.69 209 PRO A CA 1
ATOM 1778 C C . PRO A 1 209 ? -8.755 10.873 7.759 1.00 91.69 209 PRO A C 1
ATOM 1780 O O . PRO A 1 209 ? -7.871 10.079 8.084 1.00 91.69 209 PRO A O 1
ATOM 1783 N N . ASP A 1 210 ? -9.953 10.858 8.332 1.00 91.88 210 ASP A N 1
ATOM 1784 C CA . ASP A 1 210 ? -10.349 9.858 9.327 1.00 91.88 210 ASP A CA 1
ATOM 1785 C C . ASP A 1 210 ? -10.236 8.420 8.771 1.00 91.88 210 ASP A C 1
ATOM 1787 O O . ASP A 1 210 ? -10.692 8.124 7.667 1.00 91.88 210 ASP A O 1
ATOM 1791 N N . CYS A 1 211 ? -9.647 7.501 9.548 1.00 93.75 211 CYS A N 1
ATOM 1792 C CA . CYS A 1 211 ? -9.426 6.112 9.131 1.00 93.75 211 CYS A CA 1
ATOM 1793 C C . CYS A 1 211 ? -10.119 5.123 10.075 1.00 93.75 211 CYS A C 1
ATOM 1795 O O . CYS A 1 211 ? -9.610 4.789 11.146 1.00 93.75 211 CYS A O 1
ATOM 1797 N N . LYS A 1 212 ? -11.274 4.600 9.646 1.00 94.44 212 LYS A N 1
ATOM 1798 C CA . LYS A 1 212 ? -12.063 3.605 10.391 1.00 94.44 212 LYS A CA 1
ATOM 1799 C C . LYS A 1 212 ? -11.251 2.368 10.787 1.00 94.44 212 LYS A C 1
ATOM 1801 O O . LYS A 1 212 ? -11.406 1.863 11.896 1.00 94.44 212 LYS A O 1
ATOM 1806 N N . LYS A 1 213 ? -10.385 1.882 9.890 1.00 96.06 213 LYS A N 1
ATOM 1807 C CA . LYS A 1 213 ? -9.600 0.655 10.104 1.00 96.06 213 LYS A CA 1
ATOM 1808 C C . LYS A 1 213 ? -8.723 0.732 11.356 1.00 96.06 213 LYS A C 1
ATOM 1810 O O . LYS A 1 213 ? -8.625 -0.268 12.056 1.00 96.06 213 LYS A O 1
ATOM 1815 N N . LEU A 1 214 ? -8.166 1.907 11.676 1.00 97.75 214 LEU A N 1
ATOM 1816 C CA . LEU A 1 214 ? -7.378 2.104 12.900 1.00 97.75 214 LEU A CA 1
ATOM 1817 C C . LEU A 1 214 ? -8.201 1.785 14.149 1.00 97.75 214 LEU A C 1
ATOM 1819 O O . LEU A 1 214 ? -7.738 1.057 15.020 1.00 97.75 214 LEU A O 1
ATOM 1823 N N . TYR A 1 215 ? -9.432 2.298 14.222 1.00 97.50 215 TYR A N 1
ATOM 1824 C CA . TYR A 1 215 ? -10.317 2.049 15.358 1.00 97.50 215 TYR A CA 1
ATOM 1825 C C . TYR A 1 215 ? -10.686 0.573 15.479 1.00 97.50 215 TYR A C 1
ATOM 1827 O O . TYR A 1 215 ? -10.682 0.043 16.583 1.00 97.50 215 TYR A O 1
ATOM 1835 N N . MET A 1 216 ? -10.977 -0.095 14.358 1.00 97.06 216 MET A N 1
ATOM 1836 C CA . MET A 1 216 ? -11.325 -1.520 14.370 1.00 97.06 216 MET A CA 1
ATOM 1837 C C . MET A 1 216 ? -10.159 -2.383 14.865 1.00 97.06 216 MET A C 1
ATOM 1839 O O . MET A 1 216 ? -10.355 -3.230 15.727 1.00 97.06 216 MET A O 1
ATOM 1843 N N . ILE A 1 217 ? -8.940 -2.112 14.391 1.00 97.94 217 ILE A N 1
ATOM 1844 C CA . ILE A 1 217 ? -7.730 -2.801 14.863 1.00 97.94 217 ILE A CA 1
ATOM 1845 C C . ILE A 1 217 ? -7.511 -2.562 16.354 1.00 97.94 217 ILE A C 1
ATOM 1847 O O . ILE A 1 217 ? -7.207 -3.499 17.087 1.00 97.94 217 ILE A O 1
ATOM 1851 N N . MET A 1 218 ? -7.690 -1.321 16.811 1.00 98.00 218 MET A N 1
ATOM 1852 C CA . MET A 1 218 ? -7.532 -0.991 18.222 1.00 98.00 218 MET A CA 1
ATOM 1853 C C . MET A 1 218 ? -8.563 -1.717 19.091 1.00 98.00 218 MET A C 1
ATOM 1855 O O . MET A 1 218 ? -8.196 -2.289 20.108 1.00 98.00 218 MET A O 1
ATOM 1859 N N . ILE A 1 219 ? -9.833 -1.757 18.672 1.00 97.81 219 ILE A N 1
ATOM 1860 C CA . ILE A 1 219 ? -10.893 -2.517 19.352 1.00 97.81 219 ILE A CA 1
ATOM 1861 C C . ILE A 1 219 ? -10.499 -3.988 19.491 1.00 97.81 219 ILE A C 1
ATOM 1863 O O . ILE A 1 219 ? -10.631 -4.558 20.573 1.00 97.81 219 ILE A O 1
ATOM 1867 N N . ASP A 1 220 ? -10.015 -4.605 18.415 1.00 96.81 220 ASP A N 1
ATOM 1868 C CA . ASP A 1 220 ? -9.627 -6.012 18.441 1.00 96.81 220 ASP A CA 1
ATOM 1869 C C . ASP A 1 220 ? -8.402 -6.258 19.320 1.00 96.81 220 ASP A C 1
ATOM 1871 O O . ASP A 1 220 ? -8.359 -7.269 20.019 1.00 96.81 220 ASP A O 1
ATOM 1875 N N . TYR A 1 221 ? -7.448 -5.326 19.358 1.00 96.88 221 TYR A N 1
ATOM 1876 C CA . TYR A 1 221 ? -6.290 -5.438 20.240 1.00 96.88 221 TYR A CA 1
ATOM 1877 C C . TYR A 1 221 ? -6.669 -5.283 21.721 1.00 96.88 221 TYR A C 1
ATOM 1879 O O . TYR A 1 221 ? -6.254 -6.085 22.553 1.00 96.88 221 TYR A O 1
ATOM 1887 N N . GLU A 1 222 ? -7.539 -4.326 22.044 1.00 96.88 222 GLU A N 1
ATOM 1888 C CA . GLU A 1 222 ? -8.074 -4.102 23.395 1.00 96.88 222 GLU A CA 1
ATOM 1889 C C . GLU A 1 222 ? -8.851 -5.316 23.933 1.00 96.88 222 GLU A C 1
ATOM 1891 O O . GLU A 1 222 ? -8.786 -5.634 25.122 1.00 96.88 222 GLU A O 1
ATOM 1896 N N . LYS A 1 223 ? -9.558 -6.051 23.060 1.00 95.31 223 LYS A N 1
ATOM 1897 C CA . LYS A 1 223 ? -10.247 -7.304 23.426 1.00 95.31 223 LYS A CA 1
ATOM 1898 C C . LYS A 1 223 ? -9.283 -8.414 23.872 1.00 95.31 223 LYS A C 1
ATOM 1900 O O . LYS A 1 223 ? -9.746 -9.379 24.481 1.00 95.31 223 LYS A O 1
ATOM 1905 N N . LEU A 1 224 ? -7.983 -8.314 23.566 1.00 93.88 224 LEU A N 1
ATOM 1906 C CA . LEU A 1 224 ? -6.976 -9.297 23.983 1.00 93.88 224 LEU A CA 1
ATOM 1907 C C . LEU A 1 224 ? -6.466 -9.064 25.414 1.00 93.88 224 LEU A C 1
ATOM 1909 O O . LEU A 1 224 ? -5.894 -9.986 26.001 1.00 93.88 224 LEU A O 1
ATOM 1913 N N . GLU A 1 225 ? -6.663 -7.874 25.998 1.00 91.31 225 GLU A N 1
ATOM 1914 C CA . GLU A 1 225 ? -6.266 -7.624 27.386 1.00 91.31 225 GLU A CA 1
ATOM 1915 C C . GLU A 1 225 ? -7.048 -8.520 28.357 1.00 91.31 225 GLU A C 1
ATOM 1917 O O . GLU A 1 225 ? -8.234 -8.803 28.187 1.00 91.31 225 GLU A O 1
ATOM 1922 N N . THR A 1 226 ? -6.375 -8.975 29.415 1.00 89.38 226 THR A N 1
ATOM 1923 C CA . THR A 1 226 ? -6.999 -9.750 30.491 1.00 89.38 226 THR A CA 1
ATOM 1924 C C . THR A 1 226 ? -6.710 -9.072 31.836 1.00 89.38 226 THR A C 1
ATOM 1926 O O . THR A 1 226 ? -5.559 -9.092 32.276 1.00 89.38 226 THR A O 1
ATOM 1929 N N . PRO A 1 227 ? -7.721 -8.502 32.522 1.00 89.75 227 PRO A N 1
ATOM 1930 C CA . PRO A 1 227 ? -9.133 -8.447 32.131 1.00 89.75 227 PRO A CA 1
ATOM 1931 C C . PRO A 1 227 ? -9.394 -7.461 30.982 1.00 89.75 227 PRO A C 1
ATOM 1933 O O . PRO A 1 227 ? -8.708 -6.452 30.854 1.00 89.75 227 PRO A O 1
ATOM 1936 N N . VAL A 1 228 ? -10.434 -7.732 30.191 1.00 92.12 228 VAL A N 1
ATOM 1937 C CA . VAL A 1 228 ? -10.852 -6.865 29.081 1.00 92.12 228 VAL A CA 1
ATOM 1938 C C . VAL A 1 228 ? -11.302 -5.502 29.607 1.00 92.12 228 VAL A C 1
ATOM 1940 O O . VAL A 1 228 ? -12.164 -5.422 30.490 1.00 92.12 228 VAL A O 1
ATOM 1943 N N . ASN A 1 229 ? -10.777 -4.420 29.028 1.00 93.69 229 ASN A N 1
ATOM 1944 C CA . ASN A 1 229 ? -11.189 -3.065 29.377 1.00 93.69 229 ASN A CA 1
ATOM 1945 C C . ASN A 1 229 ? -12.459 -2.654 28.621 1.00 93.69 229 ASN A C 1
ATOM 1947 O O . ASN A 1 229 ? -12.429 -1.997 27.579 1.00 93.69 229 ASN A O 1
ATOM 1951 N N . VAL A 1 230 ? -13.605 -3.041 29.181 1.00 94.00 230 VAL A N 1
ATOM 1952 C CA . VAL A 1 230 ? -14.917 -2.807 28.569 1.00 94.00 230 VAL A CA 1
ATOM 1953 C C . VAL A 1 230 ? -15.180 -1.330 28.274 1.00 94.00 230 VAL A C 1
ATOM 1955 O O . VAL A 1 230 ? -15.758 -1.014 27.238 1.00 94.00 230 VAL A O 1
ATOM 1958 N N . VAL A 1 231 ? -14.754 -0.426 29.159 1.00 94.38 231 VAL A N 1
ATOM 1959 C CA . VAL A 1 231 ? -15.017 1.014 29.018 1.00 94.38 231 VAL A CA 1
ATOM 1960 C C . VAL A 1 231 ? -14.341 1.565 27.762 1.00 94.38 231 VAL A C 1
ATOM 1962 O O . VAL A 1 231 ? -15.015 2.172 26.934 1.00 94.38 231 VAL A O 1
ATOM 1965 N N . ILE A 1 232 ? -13.048 1.273 27.572 1.00 95.38 232 ILE A N 1
ATOM 1966 C CA . ILE A 1 232 ? -12.292 1.737 26.397 1.00 95.38 232 ILE A CA 1
ATOM 1967 C C . ILE A 1 232 ? -12.907 1.197 25.103 1.00 95.38 232 ILE A C 1
ATOM 1969 O O . ILE A 1 232 ? -13.101 1.946 24.147 1.00 95.38 232 ILE A O 1
ATOM 1973 N N . ILE A 1 233 ? -13.263 -0.089 25.071 1.00 96.81 233 ILE A N 1
ATOM 1974 C CA . ILE A 1 233 ? -13.842 -0.706 23.873 1.00 96.81 233 ILE A CA 1
ATOM 1975 C C . ILE A 1 233 ? -15.196 -0.071 23.521 1.00 96.81 233 ILE A C 1
ATOM 1977 O O . ILE A 1 233 ? -15.439 0.234 22.351 1.00 96.81 233 ILE A O 1
ATOM 1981 N N . LYS A 1 234 ? -16.065 0.189 24.513 1.00 95.31 234 LYS A N 1
ATOM 1982 C CA . LYS A 1 234 ? -17.340 0.897 24.293 1.00 95.31 234 LYS A CA 1
ATOM 1983 C C . LYS A 1 234 ? -17.112 2.296 23.718 1.00 95.31 234 LYS A C 1
ATOM 1985 O O . LYS A 1 234 ? -17.800 2.682 22.772 1.00 95.31 234 LYS A O 1
ATOM 1990 N N . ASP A 1 235 ? -16.149 3.040 24.255 1.00 95.94 235 ASP A N 1
ATOM 1991 C CA . ASP A 1 235 ? -15.819 4.382 23.768 1.00 95.94 235 ASP A CA 1
ATOM 1992 C C . ASP A 1 235 ? -15.343 4.350 22.310 1.00 95.94 235 ASP A C 1
ATOM 1994 O O . ASP A 1 235 ? -15.821 5.134 21.484 1.00 95.94 235 ASP A O 1
ATOM 1998 N N . LEU A 1 236 ? -14.480 3.391 21.955 1.00 97.38 236 LEU A N 1
ATOM 1999 C CA . LEU A 1 236 ? -14.031 3.194 20.577 1.00 97.38 236 LEU A CA 1
ATOM 2000 C C . LEU A 1 236 ? -15.200 2.863 19.640 1.00 97.38 236 LEU A C 1
ATOM 2002 O O . LEU A 1 236 ? -15.342 3.513 18.603 1.00 97.38 236 LEU A O 1
ATOM 2006 N N . TYR A 1 237 ? -16.083 1.925 20.001 1.00 96.50 237 TYR A N 1
ATOM 2007 C CA . TYR A 1 237 ? -17.264 1.622 19.185 1.00 96.50 237 TYR A CA 1
ATOM 2008 C C . TYR A 1 237 ? -18.181 2.830 19.006 1.00 96.50 237 TYR A C 1
ATOM 2010 O O . TYR A 1 237 ? -18.656 3.072 17.895 1.00 96.50 237 TYR A O 1
ATOM 2018 N N . ASN A 1 238 ? -18.419 3.610 20.062 1.00 93.94 238 ASN A N 1
ATOM 2019 C CA . ASN A 1 238 ? -19.229 4.826 19.985 1.00 93.94 238 ASN A CA 1
ATOM 2020 C C . ASN A 1 238 ? -18.623 5.844 19.005 1.00 93.94 238 ASN A C 1
ATOM 2022 O O . ASN A 1 238 ? -19.348 6.437 18.197 1.00 93.94 238 ASN A O 1
ATOM 2026 N N . ILE A 1 239 ? -17.296 6.014 19.012 1.00 94.38 239 ILE A N 1
ATOM 2027 C CA . ILE A 1 239 ? -16.596 6.866 18.041 1.00 94.38 239 ILE A CA 1
ATOM 2028 C C . ILE A 1 239 ? -16.789 6.330 16.620 1.00 94.38 239 ILE A C 1
ATOM 2030 O O . ILE A 1 239 ? -17.174 7.091 15.732 1.00 94.38 239 ILE A O 1
ATOM 2034 N N . VAL A 1 240 ? -16.589 5.028 16.391 1.00 94.75 240 VAL A N 1
ATOM 2035 C CA . VAL A 1 240 ? -16.739 4.445 15.049 1.00 94.75 240 VAL A CA 1
ATOM 2036 C C . VAL A 1 240 ? -18.174 4.587 14.538 1.00 94.75 240 VAL A C 1
ATOM 2038 O O . VAL A 1 240 ? -18.389 5.034 13.411 1.00 94.75 240 VAL A O 1
ATOM 2041 N N . CYS A 1 241 ? -19.160 4.252 15.372 1.00 92.81 241 CYS A N 1
ATOM 2042 C CA . CYS A 1 241 ? -20.576 4.342 15.029 1.00 92.81 241 CYS A CA 1
ATOM 2043 C C . CYS A 1 241 ? -20.976 5.778 14.680 1.00 92.81 241 CYS A C 1
ATOM 2045 O O . CYS A 1 241 ? -21.639 6.000 13.670 1.00 92.81 241 CYS A O 1
ATOM 2047 N N . SER A 1 242 ? -20.553 6.753 15.486 1.00 90.88 242 SER A N 1
ATOM 2048 C CA . SER A 1 242 ? -20.913 8.157 15.273 1.00 90.88 242 SER A CA 1
ATOM 2049 C C . SER A 1 242 ? -20.247 8.771 14.040 1.00 90.88 242 SER A C 1
ATOM 2051 O O . SER A 1 242 ? -20.899 9.521 13.316 1.00 90.88 242 SER A O 1
ATOM 2053 N N . ARG A 1 243 ? -18.976 8.444 13.769 1.00 90.38 243 ARG A N 1
ATOM 2054 C CA . ARG A 1 243 ? -18.219 9.031 12.650 1.00 90.38 243 ARG A CA 1
ATOM 2055 C C . ARG A 1 243 ? -18.492 8.360 11.307 1.00 90.38 243 ARG A C 1
ATOM 2057 O O . ARG A 1 243 ? -18.645 9.054 10.305 1.00 90.38 243 ARG A O 1
ATOM 2064 N N . PHE A 1 244 ? -18.568 7.030 11.280 1.00 89.88 244 PHE A N 1
ATOM 2065 C CA . PHE A 1 244 ? -18.621 6.255 10.032 1.00 89.88 244 PHE A CA 1
ATOM 2066 C C . PHE A 1 244 ? -19.983 5.601 9.774 1.00 89.88 244 PHE A C 1
ATOM 2068 O O . PHE A 1 244 ? -20.275 5.221 8.643 1.00 89.88 244 PHE A O 1
ATOM 2075 N N . GLY A 1 245 ? -20.849 5.508 10.787 1.00 84.62 245 GLY A N 1
ATOM 2076 C CA . GLY A 1 245 ? -22.088 4.732 10.714 1.00 84.62 245 GLY A CA 1
ATOM 2077 C C . GLY A 1 245 ? -23.081 5.160 9.628 1.00 84.62 245 GLY A C 1
ATOM 2078 O O . GLY A 1 245 ? -23.790 4.318 9.083 1.00 84.62 245 GLY A O 1
ATOM 2079 N N . GLN A 1 246 ? -23.117 6.450 9.282 1.00 82.25 246 GLN A N 1
ATOM 2080 C CA . GLN A 1 246 ? -23.995 6.970 8.223 1.00 82.25 246 GLN A CA 1
ATOM 2081 C C . GLN A 1 246 ? -23.366 6.920 6.826 1.00 82.25 246 GLN A C 1
ATOM 2083 O O . GLN A 1 246 ? -24.084 7.030 5.833 1.00 82.25 246 GLN A O 1
ATOM 2088 N N . GLN A 1 247 ? -22.039 6.803 6.745 1.00 78.88 247 GLN A N 1
ATOM 2089 C CA . GLN A 1 247 ? -21.294 6.864 5.485 1.00 78.88 247 GLN A CA 1
ATOM 2090 C C . GLN A 1 247 ? -21.326 5.528 4.741 1.00 78.88 247 GLN A C 1
ATOM 2092 O O . GLN A 1 247 ? -21.175 5.486 3.521 1.00 78.88 247 GLN A O 1
ATOM 2097 N N . GLU A 1 248 ? -21.537 4.435 5.469 1.00 71.38 248 GLU A N 1
ATOM 2098 C CA . GLU A 1 248 ? -21.448 3.087 4.937 1.00 71.38 248 GLU A CA 1
ATOM 2099 C C . GLU A 1 248 ? -22.824 2.437 4.788 1.00 71.38 248 GLU A C 1
ATOM 2101 O O . GLU A 1 248 ? -23.712 2.562 5.632 1.00 71.38 248 GLU A O 1
ATOM 2106 N N . ASN A 1 249 ? -22.980 1.665 3.714 1.00 81.31 249 ASN A N 1
ATOM 2107 C CA . ASN A 1 249 ? -24.109 0.756 3.551 1.00 81.31 249 ASN A CA 1
ATOM 2108 C C . ASN A 1 249 ? -23.808 -0.605 4.207 1.00 81.31 249 ASN A C 1
ATOM 2110 O O . ASN A 1 249 ? -24.016 -1.649 3.593 1.00 81.31 249 ASN A O 1
ATOM 2114 N N . ASP A 1 250 ? -23.287 -0.589 5.435 1.00 84.50 250 ASP A N 1
ATOM 2115 C CA . ASP A 1 250 ? -22.877 -1.782 6.176 1.00 84.50 250 ASP A CA 1
ATOM 2116 C C . ASP A 1 250 ? -23.329 -1.697 7.644 1.00 84.50 250 ASP A C 1
ATOM 2118 O O . ASP A 1 250 ? -23.325 -0.629 8.256 1.00 84.50 250 ASP A O 1
ATOM 2122 N N . ILE A 1 251 ? -23.749 -2.835 8.205 1.00 90.62 251 ILE A N 1
ATOM 2123 C CA . ILE A 1 251 ? -24.152 -2.975 9.610 1.00 90.62 251 ILE A CA 1
ATOM 2124 C C . ILE A 1 251 ? -23.133 -3.735 10.469 1.00 90.62 251 ILE A C 1
ATOM 2126 O O . ILE A 1 251 ? -23.399 -3.972 11.650 1.00 90.62 251 ILE A O 1
ATOM 2130 N N . SER A 1 252 ? -21.990 -4.128 9.900 1.00 91.75 252 SER A N 1
ATOM 2131 C CA . SER A 1 252 ? -20.964 -4.953 10.550 1.00 91.75 252 SER A CA 1
ATOM 2132 C C . SER A 1 252 ? -20.492 -4.384 11.889 1.00 91.75 252 SER A C 1
ATOM 2134 O O . SER A 1 252 ? -20.530 -5.088 12.893 1.00 91.75 252 SER A O 1
ATOM 2136 N N . VAL A 1 253 ? -20.145 -3.095 11.946 1.00 92.19 253 VAL A N 1
ATOM 2137 C CA . VAL A 1 253 ? -19.679 -2.439 13.184 1.00 92.19 253 VAL A CA 1
ATOM 2138 C C . VAL A 1 253 ? -20.749 -2.454 14.268 1.00 92.19 253 VAL A C 1
ATOM 2140 O O . VAL A 1 253 ? -20.457 -2.766 15.418 1.00 92.19 253 VAL A O 1
ATOM 2143 N N . PHE A 1 254 ? -21.994 -2.123 13.916 1.00 93.19 254 PHE A N 1
ATOM 2144 C CA . PHE A 1 254 ? -23.093 -2.108 14.883 1.00 93.19 254 PHE A CA 1
ATOM 2145 C C . PHE A 1 254 ? -23.373 -3.513 15.417 1.00 93.19 254 PHE A C 1
ATOM 2147 O O . PHE A 1 254 ? -23.640 -3.690 16.602 1.00 93.19 254 PHE A O 1
ATOM 2154 N N . THR A 1 255 ? -23.288 -4.506 14.532 1.00 93.88 255 THR A N 1
ATOM 2155 C CA . THR A 1 255 ? -23.446 -5.922 14.868 1.00 93.88 255 THR A CA 1
ATOM 2156 C C . THR A 1 255 ? -22.359 -6.376 15.837 1.00 93.88 255 THR A C 1
ATOM 2158 O O . THR A 1 255 ? -22.674 -6.966 16.868 1.00 93.88 255 THR A O 1
ATOM 2161 N N . ASP A 1 256 ? -21.100 -6.053 15.541 1.00 94.75 256 ASP A N 1
ATOM 2162 C CA . ASP A 1 256 ? -19.951 -6.384 16.383 1.00 94.75 256 ASP A CA 1
ATOM 2163 C C . ASP A 1 256 ? -20.046 -5.704 17.761 1.00 94.75 256 ASP A C 1
ATOM 2165 O O . ASP A 1 256 ? -19.835 -6.348 18.787 1.00 94.75 256 ASP A O 1
ATOM 2169 N N . PHE A 1 257 ? -20.496 -4.444 17.819 1.00 95.25 257 PHE A N 1
ATOM 2170 C CA . PHE A 1 257 ? -20.707 -3.745 19.090 1.00 95.25 257 PHE A CA 1
ATOM 2171 C C . PHE A 1 257 ? -21.811 -4.394 19.948 1.00 95.25 257 PHE A C 1
ATOM 2173 O O . PHE A 1 257 ? -21.628 -4.639 21.141 1.00 95.25 257 PHE A O 1
ATOM 2180 N N . ILE A 1 258 ? -22.955 -4.740 19.349 1.00 94.75 258 ILE A N 1
ATOM 2181 C CA . ILE A 1 258 ? -24.037 -5.448 20.054 1.00 94.75 258 ILE A CA 1
ATOM 2182 C C . ILE A 1 258 ? -23.549 -6.817 20.549 1.00 94.75 258 ILE A C 1
ATOM 2184 O O . ILE A 1 258 ? -23.826 -7.205 21.686 1.00 94.75 258 ILE A O 1
ATOM 2188 N N . GLN A 1 259 ? -22.807 -7.551 19.717 1.00 94.44 259 GLN A N 1
ATOM 2189 C CA . GLN A 1 259 ? -22.231 -8.841 20.088 1.00 94.44 259 GLN A CA 1
ATOM 2190 C C . GLN A 1 259 ? -21.262 -8.708 21.269 1.00 94.44 259 GLN A C 1
ATOM 2192 O O . GLN A 1 259 ? -21.287 -9.534 22.188 1.00 94.44 259 GLN A O 1
ATOM 21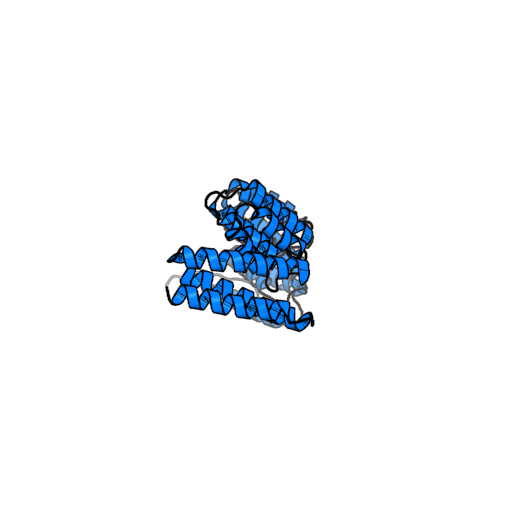97 N N . PHE A 1 260 ? -20.435 -7.664 21.269 1.00 94.56 260 PHE A N 1
ATOM 2198 C CA . PHE A 1 260 ? -19.528 -7.341 22.362 1.00 94.56 260 PHE A CA 1
ATOM 2199 C C . PHE A 1 260 ? -20.279 -7.128 23.690 1.00 94.56 260 PHE A C 1
ATOM 2201 O O . PHE A 1 260 ? -19.905 -7.731 24.697 1.00 94.56 260 PHE A O 1
ATOM 2208 N N . GLU A 1 261 ? -21.387 -6.378 23.700 1.00 93.62 261 GLU A N 1
ATOM 2209 C CA . GLU A 1 261 ? -22.207 -6.160 24.909 1.00 93.62 261 GLU A CA 1
ATOM 2210 C C . GLU A 1 261 ? -22.746 -7.463 25.510 1.00 93.62 261 GLU A C 1
ATOM 2212 O O . GLU A 1 261 ? -22.681 -7.685 26.722 1.00 93.62 261 GLU A O 1
ATOM 2217 N N . PHE A 1 262 ? -23.258 -8.364 24.671 1.00 91.56 262 PHE A N 1
ATOM 2218 C CA . PHE A 1 262 ? -23.737 -9.661 25.148 1.00 91.56 262 PHE A CA 1
ATOM 2219 C C . PHE A 1 262 ? -22.604 -10.561 25.645 1.00 91.56 262 PHE A C 1
ATOM 2221 O O . PHE A 1 262 ? -22.809 -11.342 26.570 1.00 91.56 262 PHE A O 1
ATOM 2228 N N . THR A 1 263 ? -21.417 -10.453 25.050 1.00 90.69 263 THR A N 1
ATOM 2229 C CA . THR A 1 263 ? -20.282 -11.329 25.367 1.00 90.69 263 THR A CA 1
ATOM 2230 C C . THR A 1 263 ? -19.560 -10.898 26.645 1.00 90.69 263 THR A C 1
ATOM 2232 O O . THR A 1 263 ? -19.234 -11.748 27.467 1.00 90.69 263 THR A O 1
ATOM 2235 N N . TYR A 1 264 ? -19.335 -9.595 26.836 1.00 88.00 264 TYR A N 1
ATOM 2236 C CA . TYR A 1 264 ? -18.479 -9.078 27.913 1.00 88.00 264 TYR A CA 1
ATOM 2237 C C . TYR A 1 264 ? -19.233 -8.283 28.986 1.00 88.00 264 TYR A C 1
ATOM 2239 O O . TYR A 1 264 ? -18.702 -8.088 30.077 1.00 88.00 264 TYR A O 1
ATOM 2247 N N . CYS A 1 265 ? -20.468 -7.844 28.717 1.00 84.12 265 CYS A N 1
ATOM 2248 C CA . CYS A 1 265 ? -21.258 -7.012 29.638 1.00 84.12 265 CYS A CA 1
ATOM 2249 C C . CYS A 1 265 ? -22.535 -7.708 30.138 1.00 84.12 265 CYS A C 1
ATOM 2251 O O . CYS A 1 265 ? -23.437 -7.051 30.662 1.00 84.12 265 CYS A O 1
ATOM 2253 N N . ASN A 1 266 ? -22.645 -9.030 29.952 1.00 80.38 266 ASN A N 1
ATOM 2254 C CA . ASN A 1 266 ? -23.823 -9.835 30.301 1.00 80.38 266 ASN A CA 1
ATOM 2255 C C . ASN A 1 266 ? -25.143 -9.291 29.720 1.00 80.38 266 ASN A C 1
ATOM 2257 O O . ASN A 1 266 ? -26.207 -9.438 30.318 1.00 80.38 266 ASN A O 1
ATOM 2261 N N . GLY A 1 267 ? -25.074 -8.603 28.576 1.00 77.25 267 GLY A N 1
ATOM 2262 C CA . GLY A 1 267 ? -26.245 -8.053 27.897 1.00 77.25 267 GLY A CA 1
ATOM 2263 C C . GLY A 1 267 ? -26.999 -6.955 28.658 1.00 77.25 267 GLY A C 1
ATOM 2264 O O . GLY A 1 267 ? -28.061 -6.553 28.185 1.00 77.25 267 GLY A O 1
ATOM 2265 N N . LEU A 1 268 ? -26.477 -6.452 29.787 1.00 77.56 268 LEU A N 1
ATOM 2266 C CA . LEU A 1 268 ? -27.167 -5.473 30.643 1.00 77.56 268 LEU A CA 1
ATOM 2267 C C . LEU A 1 268 ? -27.552 -4.201 29.877 1.00 77.56 268 LEU A C 1
ATOM 2269 O O . LEU A 1 268 ? -28.663 -3.700 30.031 1.00 77.56 268 LEU A O 1
ATOM 2273 N N . ASP A 1 269 ? -26.658 -3.735 29.004 1.00 84.69 269 ASP A N 1
ATOM 2274 C CA . ASP A 1 269 ? -26.844 -2.521 28.207 1.00 84.69 269 ASP A CA 1
ATOM 2275 C C . ASP A 1 269 ? -27.084 -2.796 26.720 1.00 84.69 269 ASP A C 1
ATOM 2277 O O . ASP A 1 269 ? -27.194 -1.858 25.933 1.00 84.69 269 ASP A O 1
ATOM 2281 N N . ALA A 1 270 ? -27.203 -4.058 26.297 1.00 88.25 270 ALA A N 1
ATOM 2282 C CA . ALA A 1 270 ? -27.268 -4.391 24.873 1.00 88.25 270 ALA A CA 1
ATOM 2283 C C . ALA A 1 270 ? -28.488 -3.768 24.168 1.00 88.25 270 ALA A C 1
ATOM 2285 O O . ALA A 1 270 ? -28.408 -3.378 23.004 1.00 88.25 270 ALA A O 1
ATOM 2286 N N . GLU A 1 271 ? -29.620 -3.635 24.866 1.00 90.62 271 GLU A N 1
ATOM 2287 C CA . GLU A 1 271 ? -30.801 -2.932 24.348 1.00 90.62 271 GLU A CA 1
ATOM 2288 C C . GLU A 1 271 ? -30.575 -1.416 24.244 1.00 90.62 271 GLU A C 1
ATOM 2290 O O . GLU A 1 271 ? -30.955 -0.805 23.244 1.00 90.62 271 GLU A O 1
ATOM 2295 N N . ASN A 1 272 ? -29.897 -0.815 25.226 1.00 90.50 272 ASN A N 1
ATOM 2296 C CA . ASN A 1 272 ? -29.521 0.599 25.190 1.00 90.50 272 ASN A CA 1
ATOM 2297 C C . ASN A 1 272 ? -28.563 0.877 24.027 1.00 90.50 272 ASN A C 1
ATOM 2299 O O . ASN A 1 272 ? -28.782 1.812 23.258 1.00 90.50 272 ASN A O 1
ATOM 2303 N N . VAL A 1 273 ? -27.549 0.027 23.848 1.00 91.50 273 VAL A N 1
ATOM 2304 C CA . VAL A 1 273 ? -26.610 0.108 22.727 1.00 91.50 273 VAL A CA 1
ATOM 2305 C C . VAL A 1 273 ? -27.337 -0.039 21.400 1.00 91.50 273 VAL A C 1
ATOM 2307 O O . VAL A 1 273 ? -27.175 0.829 20.549 1.00 91.50 273 VAL A O 1
ATOM 2310 N N . TYR A 1 274 ? -28.200 -1.049 21.239 1.00 94.06 274 TYR A N 1
ATOM 2311 C CA . TYR A 1 274 ? -29.023 -1.213 20.036 1.00 94.06 274 TYR A CA 1
ATOM 2312 C C . TYR A 1 274 ? -29.837 0.054 19.711 1.00 94.06 274 TYR A C 1
ATOM 2314 O O . TYR A 1 274 ? -29.810 0.551 18.583 1.00 94.06 274 TYR A O 1
ATOM 2322 N N . ASN A 1 275 ? -30.520 0.622 20.706 1.00 92.25 275 ASN A N 1
ATOM 2323 C CA . ASN A 1 275 ? -31.318 1.835 20.525 1.00 92.25 275 ASN A CA 1
ATOM 2324 C C . ASN A 1 275 ? -30.459 3.058 20.164 1.00 92.25 275 ASN A C 1
ATOM 2326 O O . ASN A 1 275 ? -30.876 3.881 19.346 1.00 92.25 275 ASN A O 1
ATOM 2330 N N . ASN A 1 276 ? -29.255 3.162 20.727 1.00 89.81 276 ASN A N 1
ATOM 2331 C CA . ASN A 1 276 ? -28.311 4.229 20.407 1.00 89.81 276 ASN A CA 1
ATOM 2332 C C . ASN A 1 276 ? -27.764 4.086 18.982 1.00 89.81 276 ASN A C 1
ATOM 2334 O O . ASN A 1 276 ? -27.792 5.051 18.218 1.00 89.81 276 ASN A O 1
ATOM 2338 N N . VAL A 1 277 ? -27.333 2.886 18.575 1.00 91.12 277 VAL A N 1
ATOM 2339 C CA . VAL A 1 277 ? -26.763 2.682 17.234 1.00 91.12 277 VAL A CA 1
ATOM 2340 C C . VAL A 1 277 ? -27.776 2.927 16.115 1.00 91.12 277 VAL A C 1
ATOM 2342 O O . VAL A 1 277 ? -27.398 3.425 15.056 1.00 91.12 277 VAL A O 1
ATOM 2345 N N . LEU A 1 278 ? -29.077 2.698 16.345 1.00 90.94 278 LEU A N 1
ATOM 2346 C CA . LEU A 1 278 ? -30.144 3.014 15.379 1.00 90.94 278 LEU A CA 1
ATOM 2347 C C . LEU A 1 278 ? -30.176 4.489 14.936 1.00 90.94 278 LEU A C 1
ATOM 2349 O O . LEU A 1 278 ? -30.714 4.794 13.863 1.00 90.94 278 LEU A O 1
ATOM 2353 N N . GLN A 1 279 ? -29.618 5.398 15.741 1.00 89.75 279 GLN A N 1
ATOM 2354 C CA . GLN A 1 279 ? -29.500 6.819 15.408 1.00 89.75 279 GLN A CA 1
ATOM 2355 C C . GLN A 1 279 ? -28.443 7.073 14.323 1.00 89.75 279 GLN A C 1
ATOM 2357 O O . GLN A 1 279 ? -28.588 8.001 13.527 1.00 89.75 279 GLN A O 1
ATOM 2362 N N . PHE A 1 280 ? -27.416 6.223 14.253 1.00 89.31 280 PHE A N 1
ATOM 2363 C CA . PHE A 1 280 ? -26.311 6.329 13.298 1.00 89.31 280 PHE A CA 1
ATOM 2364 C C . PHE A 1 280 ? -26.503 5.450 12.059 1.00 89.31 280 PHE A C 1
ATOM 2366 O O . PHE A 1 280 ? -25.930 5.729 11.014 1.00 89.31 280 PHE A O 1
ATOM 2373 N N . VAL A 1 281 ? -27.331 4.409 12.153 1.00 89.06 281 VAL A N 1
ATOM 2374 C CA . VAL A 1 281 ? -27.599 3.477 11.050 1.00 89.06 281 VAL A CA 1
ATOM 2375 C C . VAL A 1 281 ? -28.434 4.144 9.958 1.00 89.06 281 VAL A C 1
ATOM 2377 O O . VAL A 1 281 ? -29.493 4.725 10.230 1.00 89.06 281 VAL A O 1
ATOM 2380 N N . ASN A 1 282 ? -28.013 3.969 8.701 1.00 87.81 282 ASN A N 1
ATOM 2381 C CA . ASN A 1 282 ? -28.799 4.348 7.529 1.00 87.81 282 ASN A CA 1
ATOM 2382 C C . ASN A 1 282 ? -30.233 3.775 7.632 1.00 87.81 282 ASN A C 1
ATOM 2384 O O . ASN A 1 282 ? -30.391 2.566 7.829 1.00 87.81 282 ASN A O 1
ATOM 2388 N N . PRO A 1 283 ? -31.299 4.588 7.471 1.00 89.81 283 PRO A N 1
ATOM 2389 C CA . PRO A 1 283 ? -32.682 4.131 7.617 1.00 89.81 283 PRO A CA 1
ATOM 2390 C C . PRO A 1 283 ? -33.034 2.865 6.824 1.00 89.81 283 PRO A C 1
ATOM 2392 O O . PRO A 1 283 ? -33.827 2.053 7.302 1.00 89.81 283 PRO A O 1
ATOM 2395 N N . SER A 1 284 ? -32.421 2.673 5.651 1.00 90.88 284 SER A N 1
ATOM 2396 C CA . SER A 1 284 ? -32.624 1.488 4.804 1.00 90.88 284 SER A CA 1
ATOM 2397 C C . SER A 1 284 ? -32.130 0.179 5.439 1.00 90.88 284 SER A C 1
ATOM 2399 O O . SER A 1 284 ? -32.689 -0.882 5.163 1.00 90.88 284 SER A O 1
ATOM 2401 N N . LEU A 1 285 ? -31.148 0.249 6.342 1.00 91.81 285 LEU A N 1
ATOM 2402 C CA . LEU A 1 285 ? -30.507 -0.903 6.983 1.00 91.81 285 LEU A CA 1
ATOM 2403 C C . LEU A 1 285 ? -31.076 -1.238 8.367 1.00 91.81 285 LEU A C 1
ATOM 2405 O O . LEU A 1 285 ? -30.771 -2.290 8.926 1.00 91.81 285 LEU A O 1
ATOM 2409 N N . ARG A 1 286 ? -31.950 -0.391 8.922 1.00 93.25 286 ARG A N 1
ATOM 2410 C CA . ARG A 1 286 ? -32.509 -0.579 10.275 1.00 93.25 286 ARG A CA 1
ATOM 2411 C C . ARG A 1 286 ? -33.245 -1.903 10.452 1.00 93.25 286 ARG A C 1
ATOM 2413 O O . ARG A 1 286 ? -33.186 -2.490 11.527 1.00 93.25 286 ARG A O 1
ATOM 2420 N N . ARG A 1 287 ? -33.940 -2.380 9.411 1.00 94.75 287 ARG A N 1
ATOM 2421 C CA . ARG A 1 287 ? -34.615 -3.687 9.453 1.00 94.75 287 ARG A CA 1
ATOM 2422 C C . ARG A 1 287 ? -33.597 -4.819 9.584 1.00 94.75 287 ARG A C 1
ATOM 2424 O O . ARG A 1 287 ? -33.739 -5.632 10.484 1.00 94.75 287 ARG A O 1
ATOM 2431 N N . ALA A 1 288 ? -32.556 -4.805 8.752 1.00 94.75 288 ALA A N 1
ATOM 2432 C CA . ALA A 1 288 ? -31.501 -5.813 8.794 1.00 94.75 288 ALA A CA 1
ATOM 2433 C C . ALA A 1 288 ? -30.800 -5.835 10.161 1.00 94.75 288 ALA A C 1
ATOM 2435 O O . ALA A 1 288 ? -30.634 -6.900 10.747 1.00 94.75 288 ALA A O 1
ATOM 2436 N N . LEU A 1 289 ? -30.479 -4.663 10.722 1.00 94.88 289 LEU A N 1
ATOM 2437 C CA . LEU A 1 289 ? -29.888 -4.586 12.059 1.00 94.88 289 LEU A CA 1
ATOM 2438 C C . LEU A 1 289 ? -30.825 -5.128 13.149 1.00 94.88 289 LEU A C 1
ATOM 2440 O O . LEU A 1 289 ? -30.366 -5.800 14.068 1.00 94.88 289 LEU A O 1
ATOM 2444 N N . LYS A 1 290 ? -32.135 -4.867 13.055 1.00 96.31 290 LYS A N 1
ATOM 2445 C CA . LYS A 1 290 ? -33.124 -5.412 13.996 1.00 96.31 290 LYS A CA 1
ATOM 2446 C C . LYS A 1 290 ? -33.159 -6.939 13.959 1.00 96.31 290 LYS A C 1
ATOM 2448 O O . LYS A 1 290 ? -33.229 -7.569 15.013 1.00 96.31 290 LYS A O 1
ATOM 2453 N N . ASP A 1 291 ? -33.117 -7.522 12.766 1.00 96.38 291 ASP A N 1
ATOM 2454 C CA . ASP A 1 291 ? -33.129 -8.975 12.591 1.00 96.38 291 ASP A CA 1
ATOM 2455 C C . ASP A 1 291 ? -31.870 -9.605 13.211 1.00 96.38 291 ASP A C 1
ATOM 2457 O O . ASP A 1 291 ? -31.970 -10.569 13.972 1.00 96.38 291 ASP A O 1
ATOM 2461 N N . VAL A 1 292 ? -30.704 -8.987 12.993 1.00 95.62 292 VAL A N 1
ATOM 2462 C CA . VAL A 1 292 ? -29.429 -9.401 13.602 1.00 95.62 292 VAL A CA 1
ATOM 2463 C C . VAL A 1 292 ? -29.445 -9.262 15.127 1.00 95.62 292 VAL A C 1
ATOM 2465 O O . VAL A 1 292 ? -29.089 -10.208 15.827 1.00 95.62 292 VAL A O 1
ATOM 2468 N N . TYR A 1 293 ? -29.911 -8.129 15.663 1.00 96.06 293 TYR A N 1
ATOM 2469 C CA . TYR A 1 293 ? -30.045 -7.922 17.110 1.00 96.06 293 TYR A CA 1
ATOM 2470 C C . TYR A 1 293 ? -30.906 -9.011 17.759 1.00 96.06 293 TYR A C 1
ATOM 2472 O O . TYR A 1 293 ? -30.520 -9.585 18.778 1.00 96.06 293 TYR A O 1
ATOM 2480 N N . ASN A 1 294 ? -32.056 -9.329 17.154 1.00 95.75 294 ASN A N 1
ATOM 2481 C CA . ASN A 1 294 ? -32.935 -10.380 17.659 1.00 95.75 294 ASN A CA 1
ATOM 2482 C C . ASN A 1 294 ? -32.240 -11.745 17.648 1.00 95.75 294 ASN A C 1
ATOM 2484 O O . ASN A 1 294 ? -32.380 -12.484 18.618 1.00 95.75 294 ASN A O 1
ATOM 2488 N N . SER A 1 295 ? -31.475 -12.061 16.598 1.00 95.94 295 SER A N 1
ATOM 2489 C CA . SER A 1 295 ? -30.703 -13.306 16.522 1.00 95.94 295 SER A CA 1
ATOM 2490 C C . SER A 1 295 ? -29.678 -13.405 17.655 1.00 95.94 295 SER A C 1
ATOM 2492 O O . SER A 1 295 ? -29.722 -14.354 18.431 1.00 95.94 295 SER A O 1
ATOM 2494 N N . ILE A 1 296 ? -28.825 -12.387 17.821 1.00 94.75 296 ILE A N 1
ATOM 2495 C CA . ILE A 1 296 ? -27.789 -12.360 18.870 1.00 94.75 296 ILE A CA 1
ATOM 2496 C C . ILE A 1 296 ? -28.418 -12.488 20.263 1.00 94.75 296 ILE A C 1
ATOM 2498 O O . ILE A 1 296 ? -27.924 -13.224 21.121 1.00 94.75 296 ILE A O 1
ATOM 2502 N N . LYS A 1 297 ? -29.536 -11.789 20.485 1.00 93.25 297 LYS A N 1
ATOM 2503 C CA . LYS A 1 297 ? -30.294 -11.844 21.735 1.00 93.25 297 LYS A CA 1
ATOM 2504 C C . LYS A 1 297 ? -30.801 -13.257 22.027 1.00 93.25 297 LYS A C 1
ATOM 2506 O O . LYS A 1 297 ? -30.643 -13.722 23.153 1.00 93.25 297 LYS A O 1
ATOM 2511 N N . GLN A 1 298 ? -31.392 -13.942 21.045 1.00 91.94 298 GLN A N 1
ATOM 2512 C CA . GLN A 1 298 ? -31.851 -15.326 21.217 1.00 91.94 298 GLN A CA 1
ATOM 2513 C C . GLN A 1 298 ? -30.687 -16.276 21.513 1.00 91.94 298 GLN A C 1
ATOM 2515 O O . GLN A 1 298 ? -30.765 -17.060 22.457 1.00 91.94 298 GLN A O 1
ATOM 2520 N N . ASP A 1 299 ? -29.575 -16.145 20.791 1.00 91.44 299 ASP A N 1
ATOM 2521 C CA . ASP A 1 299 ? -28.386 -16.969 21.021 1.00 91.44 299 ASP A CA 1
ATOM 2522 C C . ASP A 1 299 ? -27.799 -16.755 22.423 1.00 91.44 299 ASP A C 1
ATOM 2524 O O . ASP A 1 299 ? -27.295 -17.687 23.051 1.00 91.44 299 ASP A O 1
ATOM 2528 N N . TYR A 1 300 ? -27.846 -15.529 22.949 1.00 89.69 300 TYR A N 1
ATOM 2529 C CA . TYR A 1 300 ? -27.459 -15.243 24.331 1.00 89.69 300 TYR A CA 1
ATOM 2530 C C . TYR A 1 300 ? -28.404 -15.901 25.350 1.00 89.69 300 TYR A C 1
ATOM 2532 O O . TYR A 1 300 ? -27.932 -16.562 26.274 1.00 89.69 300 TYR A O 1
ATOM 2540 N N . ILE A 1 301 ? -29.724 -15.787 25.156 1.00 87.94 301 ILE A N 1
ATOM 2541 C CA . ILE A 1 301 ? -30.736 -16.414 26.027 1.00 87.94 301 ILE A CA 1
ATOM 2542 C C . ILE A 1 301 ? -30.504 -17.922 26.134 1.00 87.94 301 ILE A C 1
ATOM 2544 O O . ILE A 1 301 ? -30.465 -18.461 27.241 1.00 87.94 301 ILE A O 1
ATOM 2548 N N . ILE A 1 302 ? -30.322 -18.585 24.987 1.00 88.44 302 ILE A N 1
ATOM 2549 C CA . ILE A 1 302 ? -30.100 -20.032 24.907 1.00 88.44 302 ILE A CA 1
ATOM 2550 C C . ILE A 1 302 ? -28.819 -20.416 25.653 1.00 88.44 302 ILE A C 1
ATOM 2552 O O . ILE A 1 302 ? -28.839 -21.338 26.465 1.00 88.44 302 ILE A O 1
ATOM 2556 N N . ARG A 1 303 ? -27.713 -19.693 25.421 1.00 86.12 303 ARG A N 1
ATOM 2557 C CA . ARG A 1 303 ? -26.417 -19.971 26.067 1.00 86.12 303 ARG A CA 1
ATOM 2558 C C . ARG A 1 303 ? -26.450 -19.798 27.583 1.00 86.12 303 ARG A C 1
ATOM 2560 O O . ARG A 1 303 ? -25.767 -20.538 28.282 1.00 86.12 303 ARG A O 1
ATOM 2567 N N . CYS A 1 304 ? -27.219 -18.837 28.088 1.00 82.75 304 CYS A N 1
ATOM 2568 C CA . CYS A 1 304 ? -27.293 -18.541 29.518 1.00 82.75 304 CYS A CA 1
ATOM 2569 C C . CYS A 1 304 ? -28.431 -19.274 30.253 1.00 82.75 304 CYS A C 1
ATOM 2571 O O . CYS A 1 304 ? -28.555 -19.105 31.463 1.00 8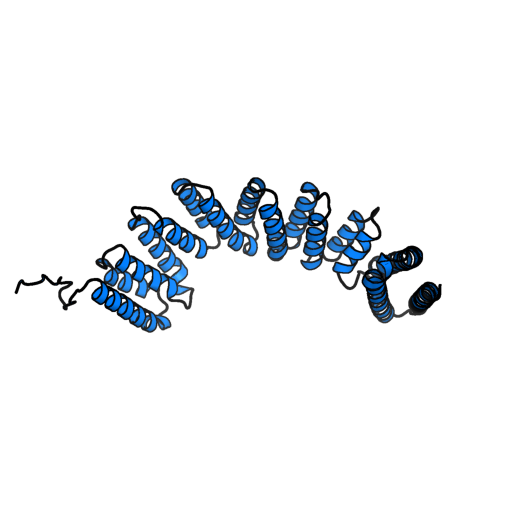2.75 304 CYS A O 1
ATOM 2573 N N . GLY A 1 305 ? -29.271 -20.056 29.561 1.00 76.19 305 GLY A N 1
ATOM 2574 C CA . GLY A 1 305 ? -30.399 -20.766 30.182 1.00 76.19 305 GLY A CA 1
ATOM 2575 C C . GLY A 1 305 ? -31.453 -19.836 30.801 1.00 76.19 305 GLY A C 1
ATOM 2576 O O . GLY A 1 305 ? -32.054 -20.162 31.824 1.00 76.19 305 GLY A O 1
ATOM 2577 N N . LEU A 1 306 ? -31.645 -18.646 30.225 1.00 68.69 306 LEU A N 1
ATOM 2578 C CA . LEU A 1 306 ? -32.515 -17.601 30.776 1.00 68.69 306 LEU A CA 1
ATOM 2579 C C . LEU A 1 306 ? -33.928 -17.664 30.175 1.00 68.69 306 LEU A C 1
ATOM 2581 O O . LEU A 1 306 ? -34.102 -18.030 29.017 1.00 68.69 306 LEU A O 1
ATOM 2585 N N . ILE A 1 307 ? -34.945 -17.231 30.929 1.00 57.19 307 ILE A N 1
ATOM 2586 C CA . ILE A 1 307 ? -36.276 -16.912 30.380 1.00 57.19 307 ILE A CA 1
ATOM 2587 C C . ILE A 1 307 ? -36.422 -15.389 30.379 1.00 57.19 307 ILE A C 1
ATOM 2589 O O . ILE A 1 307 ? -36.394 -14.749 31.432 1.00 57.19 307 ILE A O 1
ATOM 2593 N N . TRP A 1 308 ? -36.569 -14.788 29.196 1.00 51.88 308 TRP A N 1
ATOM 2594 C CA . TRP A 1 308 ? -36.762 -13.341 29.065 1.00 51.88 308 TRP A CA 1
ATOM 2595 C C . TRP A 1 308 ? -38.257 -13.011 29.144 1.00 51.88 308 TRP A C 1
ATOM 2597 O O . TRP A 1 308 ? -39.012 -13.307 28.221 1.00 51.88 308 TRP A O 1
ATOM 2607 N N . ASN A 1 309 ? -38.687 -12.370 30.233 1.00 47.38 309 ASN A N 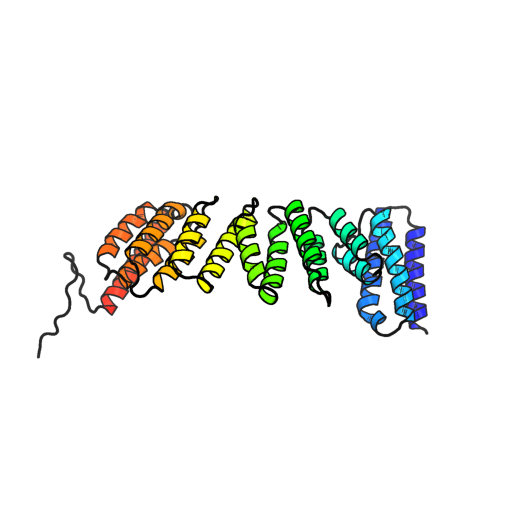1
ATOM 2608 C CA . ASN A 1 309 ? -40.035 -11.807 30.365 1.00 47.38 309 ASN A CA 1
ATOM 2609 C C . ASN A 1 309 ? -39.992 -10.278 30.198 1.00 47.38 309 ASN A C 1
ATOM 2611 O O . ASN A 1 309 ? -38.945 -9.657 30.376 1.00 47.38 309 ASN A O 1
ATOM 2615 N N . ASN A 1 310 ? -41.139 -9.638 29.930 1.00 40.91 310 ASN A N 1
ATOM 2616 C CA . ASN A 1 310 ? -41.284 -8.175 29.751 1.00 40.91 310 ASN A CA 1
ATOM 2617 C C . ASN A 1 310 ? -40.832 -7.305 30.959 1.00 40.91 310 ASN A C 1
ATOM 2619 O O . ASN A 1 310 ? -41.064 -6.100 30.965 1.00 40.91 310 ASN A O 1
ATOM 2623 N N . ARG A 1 311 ? -40.223 -7.896 31.997 1.00 43.94 311 ARG A N 1
ATOM 2624 C CA . ARG A 1 311 ? -39.687 -7.228 33.196 1.00 43.94 311 ARG A CA 1
ATOM 2625 C C . ARG A 1 311 ? -38.186 -7.476 33.438 1.00 43.94 311 ARG A C 1
ATOM 2627 O O . ARG A 1 311 ? -37.693 -7.058 34.478 1.00 43.94 311 ARG A O 1
ATOM 2634 N N . GLY A 1 312 ? -37.473 -8.139 32.522 1.00 48.94 312 GLY A N 1
ATOM 2635 C CA . GLY A 1 312 ? -36.044 -8.458 32.659 1.00 48.94 312 GLY A CA 1
ATOM 2636 C C . GLY A 1 312 ? -35.737 -9.960 32.723 1.00 48.94 312 GLY A C 1
ATOM 2637 O O . GLY A 1 312 ? -36.612 -10.799 32.494 1.00 48.94 312 GLY A O 1
ATOM 2638 N N . ILE A 1 313 ? -34.469 -10.276 33.001 1.00 44.09 313 ILE A N 1
ATOM 2639 C CA . ILE A 1 313 ? -33.887 -11.627 33.024 1.00 44.09 313 ILE A CA 1
ATOM 2640 C C . ILE A 1 313 ? -34.212 -12.337 34.352 1.00 44.09 313 ILE A C 1
ATOM 2642 O O . ILE A 1 313 ? -33.923 -11.799 35.419 1.00 44.09 313 ILE A O 1
ATOM 2646 N N . GLN A 1 314 ? -34.755 -13.561 34.298 1.00 44.16 314 GLN A N 1
ATOM 2647 C CA . GLN A 1 314 ? -34.799 -14.493 35.436 1.00 44.16 314 GLN A CA 1
ATOM 2648 C C . GLN A 1 314 ? -33.962 -15.740 35.119 1.00 44.16 314 GLN A C 1
ATOM 2650 O O . GLN A 1 314 ? -34.098 -16.324 34.041 1.00 44.16 314 GLN A O 1
ATOM 2655 N N . SER A 1 315 ? -33.090 -16.127 36.054 1.00 39.06 315 SER A N 1
ATOM 2656 C CA . SER A 1 315 ? -32.307 -17.363 35.986 1.00 39.06 315 SER A CA 1
ATOM 2657 C C . SER A 1 315 ? -33.151 -18.571 36.391 1.00 39.06 315 SER A C 1
ATOM 2659 O O . SER A 1 315 ? -33.972 -18.483 37.307 1.00 39.06 315 SER A O 1
ATOM 2661 N N . PHE A 1 316 ? -32.906 -19.714 35.749 1.00 46.88 316 PHE A N 1
ATOM 2662 C CA . PHE A 1 316 ? -33.317 -21.011 36.278 1.00 46.88 316 PHE A CA 1
ATOM 2663 C C . PHE A 1 316 ? -32.616 -21.213 37.628 1.00 46.88 316 PHE A C 1
ATOM 2665 O O . PHE A 1 316 ? -31.393 -21.294 37.694 1.00 46.88 316 PHE A O 1
ATOM 2672 N N . SER A 1 317 ? -33.385 -21.248 38.715 1.00 40.44 317 SER A N 1
ATOM 2673 C CA . SER A 1 317 ? -32.965 -22.029 39.876 1.00 40.44 317 SER A CA 1
ATOM 2674 C C . SER A 1 317 ? -33.474 -23.434 39.605 1.00 40.44 317 SER A C 1
ATOM 2676 O O . SER A 1 317 ? -34.674 -23.627 39.411 1.00 40.44 317 SER A O 1
ATOM 2678 N N . GLU A 1 318 ? -32.557 -24.390 39.481 1.00 41.56 318 GLU A N 1
ATOM 2679 C CA . GLU A 1 318 ? -32.906 -25.804 39.523 1.00 41.56 318 GLU A CA 1
ATOM 2680 C C . GLU A 1 318 ? -33.573 -26.053 40.879 1.00 41.56 318 GLU A C 1
ATOM 2682 O O . GLU A 1 318 ? -32.937 -25.984 41.930 1.00 41.56 318 GLU A O 1
ATOM 2687 N N . GLY A 1 319 ? -34.893 -26.223 40.846 1.00 36.03 319 GLY A N 1
ATOM 2688 C CA . GLY A 1 319 ? -35.634 -26.792 41.955 1.00 36.03 319 GLY A CA 1
ATOM 2689 C C . GLY A 1 319 ? -35.286 -28.269 42.032 1.00 36.03 319 GLY A C 1
ATOM 2690 O O . GLY A 1 319 ? -35.448 -28.990 41.050 1.00 36.03 319 GLY A O 1
ATOM 2691 N N . GLU A 1 320 ? -34.772 -28.660 43.191 1.00 39.50 320 GLU A N 1
ATOM 2692 C CA . GLU A 1 320 ? -34.626 -30.037 43.646 1.00 39.50 320 GLU A CA 1
ATOM 2693 C C . GLU A 1 320 ? -35.914 -30.842 43.386 1.00 39.50 320 GLU A C 1
ATOM 2695 O O . GLU A 1 320 ? -36.989 -30.447 43.842 1.00 39.50 320 GLU A O 1
ATOM 2700 N N . GLU A 1 321 ? -35.780 -31.987 42.714 1.00 39.44 321 GLU A N 1
ATOM 2701 C CA . GLU A 1 321 ? -36.578 -33.198 42.968 1.00 39.44 321 GLU A CA 1
ATOM 2702 C C . GLU A 1 321 ? -35.661 -34.423 43.016 1.00 39.44 321 GLU A C 1
ATOM 2704 O O . GLU A 1 321 ? -34.815 -34.577 42.101 1.00 39.44 321 GLU A O 1
#

Secondary structure (DSSP, 8-state):
-HHHHHHHHHHHHHHHHHHH---HHHHHHHHHHHHHHHHHHHHHHTTT-HHHHHHHHHHHHHHHHIIIIIHSS-SSTTHHHHHHHH-GGGHHHHHHHHHHHSTT-HHHHHHHHHHHHTSSS--HHHHHHHHHHHHHHHGGGGHHHHHHHHHHHHHH-HHHHHHHHHHHHT-SSHHHHHHHHHHHHHHHHHHS-HHHHHHHHHHHHHSSSP-HHHHHHHHHHHTTSSS--HHHHHHHHHHHHHHHTTT-S--HHHHHHHHHHHHHSTTTTHHHHHHHHTTTS-GGGHHHHHHHHHHHHHHHHHHHTEEEETTEEEE------

Foldseek 3Di:
DVVLVVLVVVLVVLVVQLVPDPDLVVNLVSLLVQLVVLVVCCVPPLVPDVSSVVVSLVSLLVSQCCCCVVNPHHPDLLSLCVNLVSCVVCNVVSLVSSCVSPLQDQVSLLSSLLSLLPDPDRDPVVSVVSLVSNCVSHVLNSVSSLVSVLVSCVVPPPVVNLVSLVCQCVRPRPNSNLVSLLVNLVSCLVPHDPVVSVVSLVVSCVDPDHHLSSLVVNLVSQVPDVVRPPVVNLVSLVVSLQPCQQVDPDCVSLLVNLLCCVPNVVNPCSVVSLVVSCVSHDPVCNVVSVVSSVVSVVVSCVVQVWDQDPVGTDHDDPDDD